Protein AF-A0AAW6U3R6-F1 (afdb_monomer_lite)

Radius of gyration: 27.48 Å; chains: 1; bounding box: 59×46×80 Å

pLDDT: mean 74.77, std 16.55, range [28.39, 94.75]

Secondary structure (DSSP, 8-state):
-B-TT--B---EEE-TTS-EEEPTTPPP-BB--TT----SPEEEEEHHHHHHHHHHTT--EEEESSTTTTHHHHHHHHTT-S-EEE-----S--TTTHHHHHHHHHHHHHHHHHHHSTTSTTGGGHHHHTTHHHHHHHHHHHHHHHHTTTSS-STT-PPPHHHHHHHHHHHHHHHHHHHHHHHHHT--HHHHHHHHHHHHHHHTT-SEEEHHHHHHHTBTTBSSGGGGHHHHHHHHHTTSEEE--PPP-SSSSPPPPEEEEPHHHHHHSTT-TTS--------S----------

Structure (mmCIF, N/CA/C/O backbone):
data_AF-A0AAW6U3R6-F1
#
_entry.id   AF-A0AAW6U3R6-F1
#
loop_
_atom_site.group_PDB
_atom_site.id
_atom_site.type_symbol
_atom_site.label_atom_id
_atom_site.label_alt_id
_atom_site.label_comp_id
_atom_site.label_asym_id
_atom_site.label_entity_id
_atom_site.label_seq_id
_atom_site.pdbx_PDB_ins_code
_atom_site.Cartn_x
_atom_site.Cartn_y
_atom_site.Cartn_z
_atom_site.occupancy
_atom_site.B_iso_or_equiv
_atom_site.auth_seq_id
_atom_site.auth_comp_id
_atom_site.auth_asym_id
_atom_site.auth_atom_id
_atom_site.pdbx_PDB_model_num
ATOM 1 N N . MET A 1 1 ? -21.218 11.940 -1.584 1.00 89.50 1 MET A N 1
ATOM 2 C CA . MET A 1 1 ? -21.492 12.502 -0.247 1.00 89.50 1 MET A CA 1
ATOM 3 C C . MET A 1 1 ? -22.977 12.752 -0.154 1.00 89.50 1 MET A C 1
ATOM 5 O O . MET A 1 1 ? -23.545 13.276 -1.110 1.00 89.50 1 MET A O 1
ATOM 9 N N . SER A 1 2 ? -23.577 12.395 0.971 1.00 89.56 2 SER A N 1
ATOM 10 C CA . SER A 1 2 ? -25.016 12.364 1.165 1.00 89.56 2 SER A CA 1
ATOM 11 C C . SER A 1 2 ? -25.420 13.074 2.454 1.00 89.56 2 SER A C 1
ATOM 13 O O . SER A 1 2 ? -24.615 13.190 3.383 1.00 89.56 2 SER A O 1
ATOM 15 N N . ASN A 1 3 ? -26.655 13.571 2.494 1.00 84.69 3 ASN A N 1
ATOM 16 C CA . ASN A 1 3 ? -27.274 14.078 3.718 1.00 84.69 3 ASN A CA 1
ATOM 17 C C . ASN A 1 3 ? -27.801 12.921 4.599 1.00 84.69 3 ASN A C 1
ATOM 19 O O . ASN A 1 3 ? -27.697 11.747 4.234 1.00 84.69 3 ASN A O 1
ATOM 23 N N . ALA A 1 4 ? -28.393 13.243 5.755 1.00 72.19 4 ALA A N 1
ATOM 24 C CA . ALA A 1 4 ? -28.994 12.250 6.655 1.00 72.19 4 ALA A CA 1
ATOM 25 C C . ALA A 1 4 ? -30.126 11.432 5.992 1.00 72.19 4 ALA A C 1
ATOM 27 O O . ALA A 1 4 ? -30.355 10.287 6.372 1.00 72.19 4 ALA A O 1
ATOM 28 N N . CYS A 1 5 ? -30.779 11.981 4.962 1.00 79.25 5 CYS A N 1
ATOM 29 C CA . CYS A 1 5 ? -31.818 11.319 4.170 1.00 79.25 5 CYS A CA 1
ATOM 30 C C . CYS A 1 5 ? -31.263 10.409 3.056 1.00 79.25 5 CYS A C 1
ATOM 32 O O . CYS A 1 5 ? -32.038 9.896 2.255 1.00 79.25 5 CYS A O 1
ATOM 34 N N . ARG A 1 6 ? -29.937 10.198 2.989 1.00 80.94 6 ARG A N 1
ATOM 35 C CA . ARG A 1 6 ? -29.224 9.446 1.932 1.00 80.94 6 ARG A CA 1
ATOM 36 C C . ARG A 1 6 ? -29.283 10.075 0.535 1.00 80.94 6 ARG A C 1
ATOM 38 O O . ARG A 1 6 ? -28.864 9.450 -0.437 1.00 80.94 6 ARG A O 1
ATOM 45 N N . GLU A 1 7 ? -29.710 11.326 0.416 1.00 87.44 7 GLU A N 1
ATOM 46 C CA . GLU A 1 7 ? -29.704 12.041 -0.860 1.00 87.44 7 GLU A CA 1
ATOM 47 C C . GLU A 1 7 ? -28.290 12.533 -1.162 1.00 87.44 7 GLU A C 1
ATOM 49 O O . GLU A 1 7 ? -27.625 13.097 -0.292 1.00 87.44 7 GLU A O 1
ATOM 54 N N . THR A 1 8 ? -27.820 12.335 -2.395 1.00 90.75 8 THR A N 1
ATOM 55 C CA . THR A 1 8 ? -26.482 12.784 -2.799 1.00 90.75 8 THR A CA 1
ATOM 56 C C . THR A 1 8 ? -26.451 14.309 -2.915 1.00 90.75 8 THR A C 1
ATOM 58 O O . THR A 1 8 ? -27.123 14.882 -3.766 1.00 90.75 8 THR A O 1
ATOM 61 N N . ILE A 1 9 ? -25.630 14.962 -2.089 1.00 89.94 9 ILE A N 1
ATOM 62 C CA . ILE A 1 9 ? -25.501 16.431 -2.014 1.00 89.94 9 ILE A CA 1
ATOM 63 C C . ILE A 1 9 ? -24.134 16.950 -2.478 1.00 89.94 9 ILE A C 1
ATOM 65 O O . ILE A 1 9 ? -23.917 18.158 -2.585 1.00 89.94 9 ILE A O 1
ATOM 69 N N . GLY A 1 10 ? -23.185 16.055 -2.752 1.00 88.88 10 GLY A N 1
ATOM 70 C CA . GLY A 1 10 ? -21.866 16.461 -3.214 1.00 88.88 10 GLY A CA 1
ATOM 71 C C . GLY A 1 10 ? -20.971 15.313 -3.652 1.00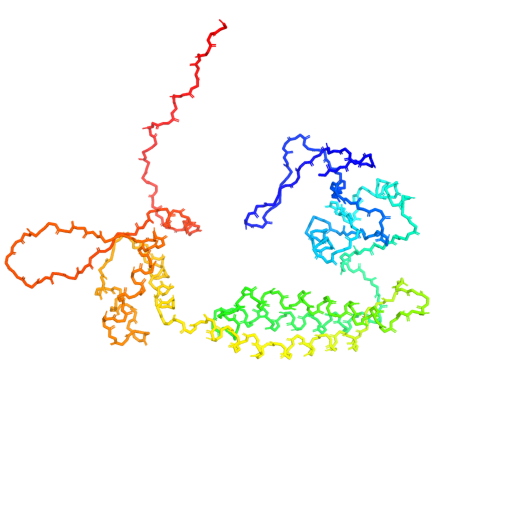 88.88 10 GLY A C 1
ATOM 72 O O . GLY A 1 10 ? -21.145 14.158 -3.251 1.00 88.88 10 GLY A O 1
ATOM 73 N N . ILE A 1 11 ? -19.976 15.647 -4.469 1.00 89.94 11 ILE A N 1
ATOM 74 C CA . ILE A 1 11 ? -19.033 14.696 -5.055 1.00 89.94 11 ILE A CA 1
ATOM 75 C C . ILE A 1 11 ? -17.616 15.103 -4.651 1.00 89.94 11 ILE A C 1
ATOM 77 O O . ILE A 1 11 ? -17.165 16.210 -4.953 1.00 89.94 11 ILE A O 1
ATOM 81 N N . ARG A 1 12 ? -16.902 14.187 -3.986 1.00 87.50 12 ARG A N 1
ATOM 82 C CA . ARG A 1 12 ? -15.466 14.306 -3.715 1.00 87.50 12 ARG A CA 1
ATOM 83 C C . ARG A 1 12 ? -14.726 13.283 -4.566 1.00 87.50 12 ARG A C 1
ATOM 85 O O . ARG A 1 12 ? -15.077 12.109 -4.568 1.00 87.50 12 ARG A O 1
ATOM 92 N N . ARG A 1 13 ? -13.748 13.757 -5.331 1.00 87.31 13 ARG A N 1
ATOM 93 C CA . ARG A 1 13 ? -12.925 12.964 -6.241 1.00 87.31 13 ARG A CA 1
ATOM 94 C C . ARG A 1 13 ? -11.561 12.721 -5.619 1.00 87.31 13 ARG A C 1
ATOM 96 O O . ARG A 1 13 ? -10.984 13.644 -5.042 1.00 87.31 13 ARG A O 1
ATOM 103 N N . ARG A 1 14 ? -11.033 11.519 -5.827 1.00 80.81 14 ARG A N 1
ATOM 104 C CA . ARG A 1 14 ? -9.626 11.192 -5.609 1.00 80.81 14 ARG A CA 1
ATOM 105 C C . ARG A 1 14 ? -8.946 11.023 -6.964 1.00 80.81 14 ARG A C 1
ATOM 107 O O . ARG A 1 14 ? -9.500 10.379 -7.852 1.00 80.81 14 ARG A O 1
ATOM 114 N N . PHE A 1 15 ? -7.795 11.655 -7.140 1.00 84.56 15 PHE A N 1
ATOM 115 C CA . PHE A 1 15 ? -7.002 11.564 -8.362 1.00 84.56 15 PHE A CA 1
ATOM 116 C C . PHE A 1 15 ? -5.928 10.478 -8.216 1.00 84.56 15 PHE A C 1
ATOM 118 O O . PHE A 1 15 ? -5.489 10.222 -7.093 1.00 84.56 15 PHE A O 1
ATOM 125 N N . PRO A 1 16 ? -5.455 9.877 -9.324 1.00 76.31 16 PRO A N 1
ATOM 126 C CA . PRO A 1 16 ? -4.348 8.915 -9.297 1.00 76.31 16 PRO A CA 1
ATOM 127 C C . PRO A 1 16 ? -3.071 9.456 -8.635 1.00 76.31 16 PRO A C 1
ATOM 129 O O . PRO A 1 16 ? -2.319 8.695 -8.046 1.00 76.31 16 PRO A O 1
ATOM 132 N N . SER A 1 17 ? -2.872 10.779 -8.645 1.00 78.44 17 SER A N 1
ATOM 133 C CA . SER A 1 17 ? -1.783 11.474 -7.944 1.00 78.44 17 SER A CA 1
ATOM 134 C C . SER A 1 17 ? -1.921 11.508 -6.413 1.00 78.44 17 SER A C 1
ATOM 136 O O . SER A 1 17 ? -1.126 12.154 -5.739 1.00 78.44 17 SER A O 1
ATOM 138 N N . GLY A 1 18 ? -2.961 10.890 -5.845 1.00 69.19 18 GLY A N 1
ATOM 139 C CA . GLY A 1 18 ? -3.258 10.902 -4.410 1.00 69.19 18 GLY A CA 1
ATOM 140 C C . GLY A 1 18 ? -4.038 12.132 -3.932 1.00 69.19 18 GLY A C 1
ATOM 141 O O . GLY A 1 18 ? -4.618 12.096 -2.845 1.00 69.19 18 GLY A O 1
ATOM 142 N N . GLY A 1 19 ? -4.128 13.185 -4.754 1.00 76.06 19 GLY A N 1
ATOM 143 C CA . GLY A 1 19 ? -4.873 14.405 -4.445 1.00 76.06 19 GLY A CA 1
ATOM 144 C C . GLY A 1 19 ? -6.385 14.186 -4.326 1.00 76.06 19 GLY A C 1
ATOM 145 O O . GLY A 1 19 ? -6.961 13.298 -4.961 1.00 76.06 19 GLY A O 1
ATOM 146 N N . LYS A 1 20 ? -7.048 15.031 -3.532 1.00 82.50 20 LYS A N 1
ATOM 147 C CA . LYS A 1 20 ? -8.501 15.009 -3.306 1.00 82.50 20 LYS A CA 1
ATOM 148 C C . LYS A 1 20 ? -9.097 16.371 -3.665 1.00 82.50 20 LYS A C 1
ATOM 150 O O . LYS A 1 20 ? -8.554 17.394 -3.262 1.00 82.50 20 LYS A O 1
ATOM 155 N N . ALA A 1 21 ? -10.216 16.405 -4.390 1.00 85.69 21 ALA A N 1
ATOM 156 C CA . ALA A 1 21 ? -10.938 17.653 -4.664 1.00 85.69 21 AL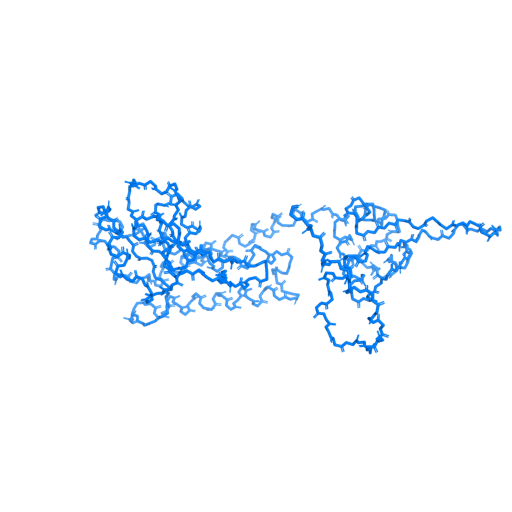A A CA 1
ATOM 157 C C . ALA A 1 21 ? -12.456 17.458 -4.666 1.00 85.69 21 ALA A C 1
ATOM 159 O O . ALA A 1 21 ? -12.965 16.429 -5.109 1.00 85.69 21 ALA A O 1
ATOM 160 N N . ALA A 1 22 ? -13.190 18.467 -4.203 1.00 86.50 22 ALA A N 1
ATOM 161 C CA . ALA A 1 22 ? -14.642 18.517 -4.338 1.00 86.50 22 ALA A CA 1
ATOM 162 C C . ALA A 1 22 ? -15.037 19.115 -5.699 1.00 86.50 22 ALA A C 1
ATOM 164 O O . ALA A 1 22 ? -14.428 20.081 -6.161 1.00 86.50 22 ALA A O 1
ATOM 165 N N . VAL A 1 23 ? -16.065 18.556 -6.343 1.00 89.94 23 VAL A N 1
ATOM 166 C CA . VAL A 1 23 ? -16.624 19.120 -7.583 1.00 89.94 23 VAL A CA 1
ATOM 167 C C . VAL A 1 23 ? -17.308 20.453 -7.267 1.00 89.94 23 VAL A C 1
ATOM 169 O O . VAL A 1 23 ? -18.039 20.550 -6.280 1.00 89.94 23 VAL A O 1
ATOM 172 N N . LYS A 1 24 ? -17.096 21.480 -8.101 1.00 86.12 24 LYS A N 1
ATOM 173 C CA . LYS A 1 24 ? -17.692 22.816 -7.926 1.00 86.12 24 LYS A CA 1
ATOM 174 C C . LYS A 1 24 ? -19.217 22.714 -7.761 1.00 86.12 24 LYS A C 1
ATOM 176 O O . LYS A 1 24 ? -19.878 22.094 -8.585 1.00 86.12 24 LYS A O 1
ATOM 181 N N . GLY A 1 25 ? -19.754 23.320 -6.699 1.00 85.56 25 GLY A N 1
ATOM 182 C CA . GLY A 1 25 ? -21.179 23.248 -6.339 1.00 85.56 25 GLY A CA 1
ATOM 183 C C . GLY A 1 25 ? -21.552 22.101 -5.390 1.00 85.56 25 GLY A C 1
ATOM 184 O O . GLY A 1 25 ? -22.695 22.034 -4.952 1.00 85.56 25 GLY A O 1
ATOM 185 N N . SER A 1 26 ? -20.605 21.227 -5.034 1.00 87.94 26 SER A N 1
ATOM 186 C CA . SER A 1 26 ? -20.833 20.167 -4.046 1.00 87.94 26 SER A CA 1
ATOM 187 C C . SER A 1 26 ? -20.958 20.721 -2.632 1.00 87.94 26 SER A C 1
ATOM 189 O O . SER A 1 26 ? -20.169 21.574 -2.224 1.00 87.94 26 SER A O 1
ATOM 191 N N . GLN A 1 27 ? -21.884 20.159 -1.860 1.00 86.62 27 GLN A N 1
ATOM 192 C CA . GLN A 1 27 ? -21.963 20.369 -0.418 1.00 86.62 27 GLN A CA 1
ATOM 193 C C . GLN A 1 27 ? -21.206 19.265 0.329 1.00 86.62 27 GLN A C 1
ATOM 195 O O . GLN A 1 27 ? -21.096 18.130 -0.141 1.00 86.62 27 GLN A O 1
ATOM 200 N N . THR A 1 28 ? -20.683 19.597 1.506 1.00 85.12 28 THR A N 1
ATOM 201 C CA . THR A 1 28 ? -20.026 18.629 2.389 1.00 85.12 28 THR A CA 1
ATOM 202 C C . THR A 1 28 ? -21.082 17.789 3.103 1.00 85.12 28 THR A C 1
ATOM 204 O O . THR A 1 28 ? -21.957 18.334 3.769 1.00 85.12 28 THR A O 1
ATOM 207 N N . GLY A 1 29 ? -20.981 16.466 2.986 1.00 88.44 29 GLY A N 1
ATOM 208 C CA . GLY A 1 29 ? -21.879 15.506 3.631 1.00 88.44 29 GLY A CA 1
ATOM 209 C C . GLY A 1 29 ? -21.141 14.246 4.063 1.00 88.44 29 GLY A C 1
ATOM 210 O O . GLY A 1 29 ? -19.917 14.171 3.951 1.00 88.44 29 GLY A O 1
ATOM 211 N N . LEU A 1 30 ? -21.886 13.249 4.533 1.00 89.56 30 LEU A N 1
ATOM 212 C CA . LEU A 1 30 ? -21.336 11.937 4.873 1.00 89.56 30 LEU A CA 1
ATOM 213 C C . LEU A 1 30 ? -21.032 11.133 3.610 1.00 89.56 30 LEU A C 1
ATOM 215 O O . LEU A 1 30 ? -21.687 11.286 2.579 1.00 89.56 30 LEU A O 1
ATOM 219 N N . PHE A 1 31 ? -20.057 10.243 3.668 1.00 91.88 31 PHE A N 1
ATOM 220 C CA . PHE A 1 31 ? -19.904 9.202 2.664 1.00 91.88 31 PHE A CA 1
ATOM 221 C C . PHE A 1 31 ? -20.780 8.025 3.077 1.00 91.88 31 PHE A C 1
ATOM 223 O O . PHE A 1 31 ? -20.473 7.322 4.034 1.00 91.88 31 PHE A O 1
ATOM 230 N N . VAL A 1 32 ? -21.908 7.866 2.387 1.00 91.00 32 VAL A N 1
ATOM 231 C CA . VAL A 1 32 ? -22.886 6.810 2.656 1.00 91.00 32 VAL A CA 1
ATOM 232 C C . VAL A 1 32 ? -22.981 5.925 1.413 1.00 91.00 32 VAL A C 1
ATOM 234 O O . VAL A 1 32 ? -23.307 6.458 0.347 1.00 91.00 32 VAL A O 1
ATOM 237 N N . PRO A 1 33 ? -22.694 4.617 1.518 1.00 87.75 33 PRO A N 1
ATOM 238 C CA . PRO A 1 33 ? -22.904 3.669 0.426 1.00 87.75 33 PRO A CA 1
ATOM 239 C C . PRO A 1 33 ? -24.387 3.591 0.050 1.00 87.75 33 PRO A C 1
ATOM 241 O O . PRO A 1 33 ? -25.261 3.643 0.918 1.00 87.75 33 PRO A O 1
ATOM 244 N N . LEU A 1 34 ? -24.681 3.479 -1.247 1.00 84.06 34 LEU A N 1
ATOM 245 C CA . LEU A 1 34 ? -26.065 3.397 -1.738 1.00 84.06 34 LEU A CA 1
ATOM 246 C C . LEU A 1 34 ? -26.742 2.088 -1.316 1.00 84.06 34 LEU A C 1
ATOM 248 O O . LEU A 1 34 ? -27.942 2.059 -1.053 1.00 84.06 34 LEU A O 1
ATOM 252 N N . ASP A 1 35 ? -25.948 1.032 -1.232 1.00 82.00 35 ASP A N 1
ATOM 253 C CA . ASP A 1 35 ? -26.296 -0.337 -0.883 1.00 82.00 35 ASP A CA 1
ATOM 254 C C . ASP A 1 35 ? -26.119 -0.640 0.609 1.00 82.00 35 ASP A C 1
ATOM 256 O O . ASP A 1 35 ? -26.188 -1.797 1.002 1.00 82.00 35 ASP A O 1
ATOM 260 N N . LEU A 1 36 ? -25.918 0.377 1.458 1.00 82.06 36 LEU A N 1
ATOM 261 C CA . LEU A 1 36 ? -25.690 0.163 2.885 1.00 82.06 36 LEU A CA 1
ATOM 262 C C . LEU A 1 36 ? -26.884 -0.548 3.547 1.00 82.06 36 LEU A C 1
ATOM 264 O O . LEU A 1 36 ? -27.961 0.045 3.733 1.00 82.06 36 LEU A O 1
ATOM 268 N N . ILE A 1 37 ? -26.640 -1.801 3.934 1.00 67.50 37 ILE A N 1
ATOM 269 C CA . ILE A 1 37 ? -27.577 -2.706 4.600 1.00 67.50 37 ILE A CA 1
ATOM 270 C C . ILE A 1 37 ? -27.530 -2.450 6.109 1.00 67.50 37 ILE A C 1
ATOM 272 O O . ILE A 1 37 ? -26.463 -2.315 6.699 1.00 67.50 37 ILE A O 1
ATOM 276 N N . ALA A 1 38 ? -28.694 -2.387 6.755 1.00 66.12 38 ALA A N 1
ATOM 277 C CA . ALA A 1 38 ? -28.800 -2.184 8.200 1.00 66.12 38 ALA A CA 1
ATOM 278 C C . ALA A 1 38 ? -28.674 -3.500 8.996 1.00 66.12 38 ALA A C 1
ATOM 280 O O . ALA A 1 38 ? -29.468 -3.761 9.899 1.00 66.12 38 ALA A O 1
ATOM 281 N N . GLU A 1 39 ? -27.705 -4.345 8.642 1.00 67.06 39 GLU A N 1
ATOM 282 C CA . GLU A 1 39 ? -27.398 -5.580 9.369 1.00 67.06 39 GLU A CA 1
ATOM 283 C C . GLU A 1 39 ? -26.065 -5.425 10.114 1.00 67.06 39 GLU A C 1
ATOM 285 O O . GLU A 1 39 ? -25.058 -5.013 9.537 1.00 67.06 39 GLU A O 1
ATOM 290 N N . GLY A 1 40 ? -26.073 -5.728 11.417 1.00 71.19 40 GLY A N 1
ATOM 291 C CA . GLY A 1 40 ? -24.893 -5.623 12.283 1.00 71.19 40 GLY A CA 1
ATOM 292 C C . GLY A 1 40 ? -24.573 -4.203 12.791 1.00 71.19 40 GLY A C 1
ATOM 293 O O . GLY A 1 40 ? -25.398 -3.289 12.669 1.00 71.19 40 GLY A O 1
ATOM 294 N N . PRO A 1 41 ? -23.402 -4.022 13.431 1.00 78.94 41 PRO A N 1
ATOM 295 C CA . PRO A 1 41 ? -22.955 -2.726 13.935 1.00 78.94 41 PRO A CA 1
ATOM 296 C C . PRO A 1 41 ? -22.596 -1.769 12.792 1.00 78.94 41 PRO A C 1
ATOM 298 O O . PRO A 1 41 ? -22.002 -2.175 11.794 1.00 78.94 41 PRO A O 1
ATOM 301 N N . LEU A 1 42 ? -22.914 -0.482 12.958 1.00 84.62 42 LEU A N 1
ATOM 302 C CA . LEU A 1 42 ? -22.482 0.572 12.040 1.00 84.62 42 LEU A CA 1
ATOM 303 C C . LEU A 1 42 ? -21.085 1.070 12.417 1.00 84.62 42 LEU A C 1
ATOM 305 O O . LEU A 1 42 ? -20.909 1.643 13.493 1.00 84.62 42 LEU A O 1
ATOM 309 N N . LEU A 1 43 ? -20.125 0.942 11.506 1.00 84.12 43 LEU A N 1
ATOM 310 C CA . LEU A 1 43 ? -18.818 1.585 11.610 1.00 84.12 43 LEU A CA 1
ATOM 311 C C . LEU A 1 43 ? -18.871 3.035 11.109 1.00 84.12 43 LEU A C 1
ATOM 313 O O . LEU A 1 43 ? -19.376 3.324 10.025 1.00 84.12 43 LEU A O 1
ATOM 317 N N . ILE A 1 44 ? -18.308 3.957 11.882 1.00 83.00 44 ILE A N 1
ATOM 318 C CA . ILE A 1 44 ? -18.099 5.353 11.495 1.00 83.00 44 ILE A CA 1
ATOM 319 C C . ILE A 1 44 ? -16.597 5.573 11.403 1.00 83.00 44 ILE A C 1
ATOM 321 O O . ILE A 1 44 ? -15.921 5.528 12.424 1.00 83.00 44 ILE A O 1
ATOM 325 N N . VAL A 1 45 ? -16.097 5.823 10.200 1.00 80.81 45 VAL A N 1
ATOM 326 C CA . VAL A 1 45 ? -14.659 5.930 9.903 1.00 80.81 45 VAL A CA 1
ATOM 327 C C . VAL A 1 45 ? -14.286 7.323 9.389 1.00 80.81 45 VAL A C 1
ATOM 329 O O . VAL A 1 45 ? -15.159 8.105 8.978 1.00 80.81 45 VAL A O 1
ATOM 332 N N . GLU A 1 46 ? -12.994 7.650 9.409 1.00 83.12 46 GLU A N 1
ATOM 333 C CA . GLU A 1 46 ? -12.486 8.937 8.945 1.00 83.12 46 GLU A CA 1
ATOM 334 C C . GLU A 1 46 ? -12.221 8.948 7.428 1.00 83.12 46 GLU A C 1
ATOM 336 O O . GLU A 1 46 ? -11.454 8.200 6.840 1.00 83.12 46 GLU A O 1
ATOM 341 N N . GLY A 1 47 ? -12.906 9.839 6.725 1.00 82.38 47 GLY A N 1
ATOM 342 C CA . GLY A 1 47 ? -12.738 10.026 5.292 1.00 82.38 47 GLY A CA 1
ATOM 343 C C . GLY A 1 47 ? -13.323 8.912 4.423 1.00 82.38 47 GLY A C 1
ATOM 344 O O . GLY A 1 47 ? -14.021 7.994 4.849 1.00 82.38 47 GLY A O 1
ATOM 345 N N . GLU A 1 48 ? -13.084 9.064 3.124 1.00 84.75 48 GLU A N 1
ATOM 346 C CA . GLU A 1 48 ? -13.563 8.136 2.101 1.00 84.75 48 GLU A CA 1
ATOM 347 C C . GLU A 1 48 ? -12.675 6.895 1.907 1.00 84.75 48 GLU A C 1
ATOM 349 O O . GLU A 1 48 ? -13.171 5.872 1.442 1.00 84.75 48 GLU A O 1
ATOM 354 N N . SER A 1 49 ? -11.383 6.971 2.248 1.00 81.94 49 SER A N 1
ATOM 355 C CA . SER A 1 49 ? -10.452 5.840 2.105 1.00 81.94 49 SER A CA 1
ATOM 356 C C . SER A 1 49 ? -10.753 4.744 3.122 1.00 81.94 49 SER A C 1
ATOM 358 O O . SER A 1 49 ? -10.855 3.576 2.755 1.00 81.94 49 SER A O 1
ATOM 360 N N . ASP A 1 50 ? -10.953 5.134 4.377 1.00 82.06 50 ASP A N 1
ATOM 361 C CA . ASP A 1 50 ? -11.232 4.196 5.461 1.00 82.06 50 ASP A CA 1
ATOM 362 C C . ASP A 1 50 ? -12.620 3.592 5.297 1.00 82.06 50 ASP A C 1
ATOM 364 O O . ASP A 1 50 ? -12.833 2.419 5.594 1.00 82.06 50 ASP A O 1
ATOM 368 N N . LEU A 1 51 ? -13.556 4.369 4.735 1.00 87.50 51 LEU A N 1
ATOM 369 C CA . LEU A 1 51 ? -14.861 3.852 4.347 1.00 87.50 51 LEU A CA 1
ATOM 370 C C . LEU A 1 51 ? -14.722 2.752 3.305 1.00 87.50 51 LEU A C 1
ATOM 372 O O . LEU A 1 51 ? -15.292 1.686 3.494 1.00 87.50 51 LEU A O 1
ATOM 376 N N . ALA A 1 52 ? -13.973 2.989 2.227 1.00 84.44 52 ALA A N 1
ATOM 377 C CA . ALA A 1 52 ? -13.768 1.966 1.208 1.00 84.44 52 ALA A CA 1
ATOM 378 C C . ALA A 1 52 ? -13.167 0.687 1.818 1.00 84.44 52 ALA A C 1
ATOM 380 O O . ALA A 1 52 ? -13.676 -0.401 1.569 1.00 84.44 52 ALA A O 1
ATOM 381 N N . ALA A 1 53 ? -12.172 0.824 2.701 1.00 81.00 53 ALA A N 1
ATOM 382 C CA . ALA A 1 53 ? -11.571 -0.312 3.394 1.00 81.00 53 ALA A CA 1
ATOM 383 C C . ALA A 1 53 ? -12.566 -1.063 4.299 1.00 81.00 53 ALA A C 1
ATOM 385 O O . ALA A 1 53 ? -12.564 -2.291 4.325 1.00 81.00 53 ALA A O 1
ATOM 386 N N . ALA A 1 54 ? -13.427 -0.351 5.030 1.00 81.50 54 ALA A N 1
ATOM 387 C CA . ALA A 1 54 ? -14.446 -0.971 5.873 1.00 81.50 54 ALA A CA 1
ATOM 388 C C . ALA A 1 54 ? -15.480 -1.754 5.045 1.00 81.50 54 ALA A C 1
ATOM 390 O O . ALA A 1 54 ? -15.858 -2.861 5.431 1.00 81.50 54 ALA A O 1
ATOM 391 N N . LEU A 1 55 ? -15.887 -1.220 3.889 1.00 84.75 55 LEU A N 1
ATOM 392 C CA . LEU A 1 55 ? -16.804 -1.905 2.973 1.00 84.75 55 LEU A CA 1
ATOM 393 C C . LEU A 1 55 ? -16.166 -3.141 2.335 1.00 84.75 55 LEU A C 1
ATOM 395 O O . LEU A 1 55 ? -16.811 -4.184 2.280 1.00 84.75 55 LEU A O 1
ATOM 399 N N . ASP A 1 56 ? -14.899 -3.059 1.919 1.00 80.00 56 ASP A N 1
ATOM 400 C CA . ASP A 1 56 ? -14.156 -4.199 1.357 1.00 80.00 56 ASP A CA 1
ATOM 401 C C . ASP A 1 56 ? -14.033 -5.364 2.358 1.00 80.00 56 ASP A C 1
ATOM 403 O O . ASP A 1 56 ? -13.944 -6.528 1.967 1.00 80.00 56 ASP A O 1
ATOM 407 N N . LEU A 1 57 ? -14.057 -5.063 3.660 1.00 75.12 57 LEU A N 1
ATOM 408 C CA . LEU A 1 57 ? -14.055 -6.046 4.747 1.00 75.12 57 LEU A CA 1
ATOM 409 C C . LEU A 1 57 ? -15.458 -6.565 5.111 1.00 75.12 57 LEU A C 1
ATOM 411 O O . LEU A 1 57 ? -15.587 -7.401 6.005 1.00 75.12 57 LEU A O 1
ATOM 415 N N . GLY A 1 58 ? -16.503 -6.091 4.431 1.00 79.50 58 GLY A N 1
ATOM 416 C CA . GLY A 1 58 ? -17.888 -6.501 4.659 1.00 79.50 58 GLY A CA 1
ATOM 417 C C . GLY A 1 58 ? -18.561 -5.826 5.854 1.00 79.50 58 GLY A C 1
ATOM 418 O O . GLY A 1 58 ? -19.604 -6.300 6.303 1.00 79.50 58 GLY A O 1
ATOM 419 N N . PHE A 1 59 ? -17.998 -4.737 6.388 1.00 83.19 59 PHE A N 1
ATOM 420 C CA . PHE A 1 59 ? -18.648 -3.975 7.451 1.00 83.19 59 PHE A CA 1
ATOM 421 C C . PHE A 1 59 ? -19.690 -3.007 6.891 1.00 83.19 59 PHE A C 1
ATOM 423 O O . PHE A 1 59 ? -19.463 -2.310 5.902 1.00 83.19 59 PHE A O 1
ATOM 430 N N . SER A 1 60 ? -20.804 -2.870 7.607 1.00 87.50 60 SER A N 1
ATOM 431 C CA . SER A 1 60 ? -21.741 -1.764 7.420 1.00 87.50 60 SER A CA 1
ATOM 432 C C . SER A 1 60 ? -21.081 -0.475 7.910 1.00 87.50 60 SER A C 1
ATOM 434 O O . SER A 1 60 ? -20.920 -0.292 9.114 1.00 87.50 60 SER A O 1
ATOM 436 N N . ALA A 1 61 ? -20.672 0.418 7.003 1.00 89.62 61 ALA A N 1
ATOM 437 C CA . ALA A 1 61 ? -19.888 1.599 7.366 1.00 89.62 61 ALA A CA 1
ATOM 438 C C . ALA A 1 61 ? -20.342 2.902 6.687 1.00 89.62 61 ALA A C 1
ATOM 440 O O . ALA A 1 61 ? -20.901 2.906 5.588 1.00 89.62 61 ALA A O 1
ATOM 441 N N . ILE A 1 62 ? -20.057 4.030 7.346 1.00 90.75 62 ILE A N 1
ATOM 442 C CA . ILE A 1 62 ? -20.134 5.386 6.785 1.00 90.75 62 ILE A CA 1
ATOM 443 C C . ILE A 1 62 ? -18.847 6.167 7.063 1.00 90.75 62 ILE A C 1
ATOM 445 O O . ILE A 1 62 ? -18.226 6.020 8.112 1.00 90.75 62 ILE A O 1
ATOM 449 N N . GLY A 1 63 ? -18.464 7.035 6.129 1.00 88.69 63 GLY A N 1
ATOM 450 C CA . GLY A 1 63 ? -17.272 7.875 6.240 1.00 88.69 63 GLY A CA 1
ATOM 451 C C . GLY A 1 63 ? -17.621 9.317 6.594 1.00 88.69 63 GLY A C 1
ATOM 452 O O . GLY A 1 63 ? -18.529 9.913 6.003 1.00 88.69 63 GLY A O 1
ATOM 453 N N . ARG A 1 64 ? -16.882 9.921 7.524 1.00 84.19 64 ARG A N 1
ATOM 454 C CA . ARG A 1 64 ? -16.985 11.358 7.827 1.00 84.19 64 ARG A CA 1
ATOM 455 C C . ARG A 1 64 ? -15.965 12.146 7.009 1.00 84.19 64 ARG A C 1
ATOM 457 O O . ARG A 1 64 ? -14.851 11.689 6.839 1.00 84.19 64 ARG A O 1
ATOM 464 N N . PRO A 1 65 ? -16.272 13.351 6.509 1.00 74.19 65 PRO A N 1
ATOM 465 C CA . PRO A 1 65 ? -15.320 14.089 5.678 1.00 74.19 65 PRO A CA 1
ATOM 466 C C . PRO A 1 65 ? -14.046 14.550 6.406 1.00 74.19 65 PRO A C 1
ATOM 468 O O . PRO A 1 65 ? -13.079 14.858 5.705 1.00 74.19 65 PRO A O 1
ATOM 471 N N . ASN A 1 66 ? -14.081 14.613 7.743 1.00 66.19 66 ASN A N 1
ATOM 472 C CA . ASN A 1 66 ? -12.967 14.702 8.698 1.00 66.19 66 ASN A CA 1
ATOM 473 C C . ASN A 1 66 ? -13.506 14.470 10.135 1.00 66.19 66 ASN A C 1
ATOM 475 O O . ASN A 1 66 ? -14.731 14.450 10.340 1.00 66.19 66 ASN A O 1
ATOM 479 N N . CYS A 1 67 ? -12.610 14.361 11.119 1.00 56.06 67 CYS A N 1
ATOM 480 C CA . CYS A 1 67 ? -12.902 14.097 12.536 1.00 56.06 67 CYS A CA 1
ATOM 481 C C . CYS A 1 67 ? -13.877 15.080 13.225 1.00 56.06 67 CYS A C 1
ATOM 483 O O . CYS A 1 67 ? -14.600 14.696 14.153 1.00 56.06 67 CYS A O 1
ATOM 485 N N . THR A 1 68 ? -14.000 16.328 12.757 1.00 57.00 68 THR A N 1
ATOM 486 C CA . THR A 1 68 ? -14.848 17.370 13.384 1.00 57.00 68 THR A CA 1
ATOM 487 C C . THR A 1 68 ? -16.118 17.705 12.598 1.00 57.00 68 THR A C 1
ATOM 489 O O . THR A 1 68 ? -17.064 18.279 13.141 1.00 57.00 68 THR A O 1
ATOM 492 N N . ALA A 1 69 ? -16.211 17.304 11.333 1.00 65.19 69 ALA A N 1
ATOM 493 C CA . ALA A 1 69 ? -17.319 17.667 10.460 1.00 65.19 69 ALA A CA 1
ATOM 494 C C . ALA A 1 69 ? -18.520 16.723 10.593 1.00 65.19 69 ALA A C 1
ATOM 496 O O . ALA A 1 69 ? -18.392 15.527 10.855 1.00 65.19 69 ALA A O 1
ATOM 497 N N . MET A 1 70 ? -19.712 17.273 10.345 1.00 74.12 70 MET A N 1
ATOM 498 C CA . MET A 1 70 ? -20.971 16.530 10.191 1.00 74.12 70 MET A CA 1
ATOM 499 C C . MET A 1 70 ? -21.385 15.688 11.414 1.00 74.12 70 MET A C 1
ATOM 501 O O . MET A 1 70 ? -22.130 14.721 11.267 1.00 74.12 70 MET A O 1
ATOM 505 N N . VAL A 1 71 ? -20.967 16.069 12.630 1.00 70.00 71 VAL A N 1
ATOM 506 C CA . VAL A 1 71 ? -21.300 15.355 13.883 1.00 70.00 71 VAL A CA 1
ATOM 507 C C . VAL A 1 71 ? -22.810 15.161 14.044 1.00 70.00 71 VAL A C 1
ATOM 509 O O . VAL A 1 71 ? -23.265 14.045 14.261 1.00 70.00 71 VAL A O 1
ATOM 512 N N . ARG A 1 72 ? -23.611 16.223 13.870 1.00 71.19 72 ARG A N 1
ATOM 513 C CA . ARG A 1 72 ? -25.080 16.141 13.994 1.00 71.19 72 ARG A CA 1
ATOM 514 C C . ARG A 1 72 ? -25.703 15.161 12.999 1.00 71.19 72 ARG A C 1
ATOM 516 O O . ARG A 1 72 ? -26.493 14.318 13.396 1.00 71.19 72 ARG A O 1
ATOM 523 N N . MET A 1 73 ? -25.286 15.235 11.737 1.00 77.38 73 MET A N 1
ATOM 524 C CA . MET A 1 73 ? -25.758 14.346 10.671 1.00 77.38 73 MET A CA 1
ATOM 525 C C . MET A 1 73 ? -25.338 12.892 10.918 1.00 77.38 73 MET A C 1
ATOM 527 O O . MET A 1 73 ? -26.106 11.973 10.662 1.00 77.38 73 MET A O 1
ATOM 531 N N . THR A 1 74 ? -24.135 12.690 11.464 1.00 77.06 74 THR A N 1
ATOM 532 C CA . THR A 1 74 ? -23.632 11.372 11.874 1.00 77.06 74 THR A CA 1
ATOM 533 C C . THR A 1 74 ? -24.510 10.790 12.976 1.00 77.06 74 THR A C 1
ATOM 535 O O . THR A 1 74 ? -24.932 9.647 12.874 1.00 77.06 74 THR A O 1
ATOM 538 N N . VAL A 1 75 ? -24.834 11.584 14.003 1.00 71.62 75 VAL A N 1
ATOM 539 C CA . VAL A 1 75 ? -25.712 11.163 15.105 1.00 71.62 75 VAL A CA 1
ATOM 540 C C . VAL A 1 75 ? -27.119 10.843 14.601 1.00 71.62 75 VAL A C 1
ATOM 542 O O . VAL A 1 75 ? -27.689 9.834 15.002 1.00 71.62 75 VAL A O 1
ATOM 545 N N . GLU A 1 76 ? -27.683 11.668 13.719 1.00 77.00 76 GLU A N 1
ATOM 546 C CA . GLU A 1 76 ? -28.993 11.405 13.110 1.00 77.00 76 GLU A CA 1
ATOM 547 C C . GLU A 1 76 ? -29.006 10.097 12.318 1.00 77.00 76 GLU A C 1
ATOM 549 O O . GLU A 1 76 ? -29.932 9.304 12.471 1.00 77.00 76 GLU A O 1
ATOM 554 N N . PHE A 1 77 ? -27.957 9.836 11.540 1.00 77.56 77 PHE A N 1
ATOM 555 C CA . PHE A 1 77 ? -27.814 8.599 10.778 1.00 77.56 77 PHE A CA 1
ATOM 556 C C . PHE A 1 77 ? -27.616 7.374 11.682 1.00 77.56 77 PHE A C 1
ATOM 558 O O . PHE A 1 77 ? -28.242 6.333 11.487 1.00 77.56 77 PHE A O 1
ATOM 565 N N . ALA A 1 78 ? -26.772 7.509 12.705 1.00 78.50 78 ALA A N 1
ATOM 566 C CA . ALA A 1 78 ? -26.421 6.450 13.644 1.00 78.50 78 ALA A CA 1
ATOM 567 C C . ALA A 1 78 ? -27.618 5.964 14.476 1.00 78.50 78 ALA A C 1
ATOM 569 O O . ALA A 1 78 ? -27.654 4.803 14.867 1.00 78.50 78 ALA A O 1
ATOM 570 N N . ARG A 1 79 ? -28.640 6.809 14.689 1.00 77.38 79 ARG A N 1
ATOM 571 C CA . ARG A 1 79 ? -29.892 6.424 15.375 1.00 77.38 79 ARG A CA 1
ATOM 572 C C . ARG A 1 79 ? -30.658 5.294 14.689 1.00 77.38 79 ARG A C 1
ATOM 574 O O . ARG A 1 79 ? -31.517 4.690 15.323 1.00 77.38 79 ARG A O 1
ATOM 581 N N . LEU A 1 80 ? -30.379 5.027 13.414 1.00 77.06 80 LEU A N 1
ATOM 582 C CA . LEU A 1 80 ? -30.994 3.929 12.668 1.00 77.06 80 LEU A CA 1
ATOM 583 C C . LEU A 1 80 ? -30.396 2.558 13.022 1.00 77.06 80 LEU A C 1
ATOM 585 O O . LEU A 1 80 ? -30.945 1.540 12.612 1.00 77.06 80 LEU A O 1
ATOM 589 N N . TYR A 1 81 ? -29.293 2.526 13.774 1.00 78.56 81 TYR A N 1
ATOM 590 C CA . TYR A 1 81 ? -28.559 1.314 14.115 1.00 78.56 81 TYR A CA 1
ATOM 591 C C . TYR A 1 81 ? -28.582 1.071 15.622 1.00 78.56 81 TYR A C 1
ATOM 593 O O . TYR A 1 81 ? -28.541 1.998 16.430 1.00 78.56 81 TYR A O 1
ATOM 601 N N . ARG A 1 82 ? -28.651 -0.207 16.006 1.00 73.06 82 ARG A N 1
ATOM 602 C CA . ARG A 1 82 ? -28.666 -0.629 17.415 1.00 73.06 82 ARG A CA 1
ATOM 603 C C . ARG A 1 82 ? -27.288 -0.526 18.070 1.00 73.06 82 ARG A C 1
ATOM 605 O O . ARG A 1 82 ? -27.202 -0.311 19.274 1.00 73.06 82 ARG A O 1
ATOM 612 N N . GLU A 1 83 ? -26.237 -0.696 17.278 1.00 71.25 83 GLU A N 1
ATOM 613 C CA . GLU A 1 83 ? -24.847 -0.695 17.714 1.00 71.25 83 GLU A CA 1
ATOM 614 C C . GLU A 1 83 ? -24.022 0.150 16.744 1.00 71.25 83 GLU A C 1
ATOM 616 O O . GLU A 1 83 ? -24.182 0.048 15.526 1.00 71.25 83 GLU A O 1
ATOM 621 N N . VAL A 1 84 ? -23.184 1.028 17.293 1.00 70.94 84 VAL A N 1
ATOM 622 C CA . VAL A 1 84 ? -22.417 2.018 16.535 1.00 70.94 84 VAL A CA 1
ATOM 623 C C . VAL A 1 84 ? -20.994 2.036 17.073 1.00 70.94 84 VAL A C 1
ATOM 625 O O . VAL A 1 84 ? -20.785 2.234 18.270 1.00 70.94 84 VAL A O 1
ATOM 628 N N . VAL A 1 85 ? -20.023 1.855 16.184 1.00 73.94 85 VAL A N 1
ATOM 629 C CA . VAL A 1 85 ? -18.592 1.838 16.492 1.00 73.94 85 VAL A CA 1
ATOM 630 C C . VAL A 1 85 ? -17.931 2.990 15.747 1.00 73.94 85 VAL A C 1
ATOM 632 O O . VAL A 1 85 ? -18.032 3.084 14.527 1.00 73.94 85 VAL A O 1
ATOM 635 N N . VAL A 1 86 ? -17.264 3.885 16.473 1.00 73.50 86 VAL A N 1
ATOM 636 C CA . VAL A 1 86 ? -16.507 4.995 15.878 1.00 73.50 86 VAL A CA 1
ATOM 637 C C . VAL A 1 86 ? -15.036 4.605 15.825 1.00 73.50 86 VAL A C 1
ATOM 639 O O . VAL A 1 86 ? -14.446 4.292 16.855 1.00 73.50 86 VAL A O 1
ATOM 642 N N . VAL A 1 87 ? -14.461 4.639 14.629 1.00 68.81 87 VAL A N 1
ATOM 643 C CA . VAL A 1 87 ? -13.043 4.418 14.351 1.00 68.81 87 VAL A CA 1
ATOM 644 C C . VAL A 1 87 ? -12.437 5.789 14.069 1.00 68.81 87 VAL A C 1
ATOM 646 O O . VAL A 1 87 ? -12.823 6.447 13.103 1.00 68.81 87 VAL A O 1
ATOM 649 N N . GLY A 1 88 ? -11.568 6.256 14.962 1.00 59.16 88 GLY A N 1
ATOM 650 C CA . GLY A 1 88 ? -10.864 7.530 14.813 1.00 59.16 88 GLY A CA 1
ATOM 651 C C . GLY A 1 88 ? -9.405 7.320 14.432 1.00 59.16 88 GLY A C 1
ATOM 652 O O . GLY A 1 88 ? -8.812 6.317 14.836 1.00 59.16 88 GLY A O 1
ATOM 653 N N . ASP A 1 89 ? -8.841 8.279 13.700 1.00 56.38 89 ASP A N 1
ATOM 654 C CA . ASP A 1 89 ? -7.395 8.391 13.518 1.00 56.38 89 ASP A CA 1
ATOM 655 C C . ASP A 1 89 ? -6.713 8.709 14.858 1.00 56.38 89 ASP A C 1
ATOM 657 O O . ASP A 1 89 ? -7.253 9.418 15.714 1.00 56.38 89 ASP A O 1
ATOM 661 N N . ASN A 1 90 ? -5.521 8.149 15.061 1.00 53.34 90 ASN A N 1
ATOM 662 C CA . ASN A 1 90 ? -4.799 8.195 16.333 1.00 53.34 90 ASN A CA 1
ATOM 663 C C . ASN A 1 90 ? -3.907 9.446 16.480 1.00 53.34 90 ASN A C 1
ATOM 665 O O . ASN A 1 90 ? -2.743 9.332 16.860 1.00 53.34 90 ASN A O 1
ATOM 669 N N . ASP A 1 91 ? -4.444 10.637 16.213 1.00 44.53 91 ASP A N 1
ATOM 670 C CA . ASP A 1 91 ? -3.727 11.908 16.407 1.00 44.53 91 ASP A CA 1
ATOM 671 C C . ASP A 1 91 ? -3.981 12.474 17.836 1.00 44.53 91 ASP A C 1
ATOM 673 O O . ASP A 1 91 ? -4.730 13.431 18.015 1.00 44.53 91 ASP A O 1
ATOM 677 N N . GLU A 1 92 ? -3.381 11.794 18.832 1.00 46.25 92 GLU A N 1
ATOM 678 C CA . GLU A 1 92 ? -3.041 12.084 20.261 1.00 46.25 92 GLU A CA 1
ATOM 679 C C . GLU A 1 92 ? -3.913 12.930 21.252 1.00 46.25 92 GLU A C 1
ATOM 681 O O . GLU A 1 92 ? -4.613 13.864 20.860 1.00 46.25 92 GLU A O 1
ATOM 686 N N . PRO A 1 93 ? -3.757 12.756 22.604 1.00 52.62 93 PRO A N 1
ATOM 687 C CA . PRO A 1 93 ? -3.123 11.653 23.348 1.00 52.62 93 PRO A CA 1
ATOM 688 C C . PRO A 1 93 ? -4.026 11.015 24.436 1.00 52.62 93 PRO A C 1
ATOM 690 O O . PRO A 1 93 ? -4.659 11.690 25.253 1.00 52.62 93 PRO A O 1
ATOM 693 N N . GLY A 1 94 ? -3.994 9.682 24.525 1.00 38.16 94 GLY A N 1
ATOM 694 C CA . GLY A 1 94 ? -4.505 8.893 25.654 1.00 38.16 94 GLY A CA 1
ATOM 695 C C . GLY A 1 94 ? -3.356 8.179 26.370 1.00 38.16 94 GLY A C 1
ATOM 696 O O . GLY A 1 94 ? -2.969 7.078 25.992 1.00 38.16 94 GLY A O 1
ATOM 697 N N . HIS A 1 95 ? -2.775 8.824 27.383 1.00 39.22 95 HIS A N 1
ATOM 698 C CA . HIS A 1 95 ? -1.487 8.435 27.963 1.00 39.22 95 HIS A CA 1
ATOM 699 C C . HIS A 1 95 ? -1.480 7.197 28.881 1.00 39.22 95 HIS A C 1
ATOM 701 O O . HIS A 1 95 ? -2.347 7.012 29.740 1.00 39.22 95 HIS A O 1
ATOM 707 N N . ARG A 1 96 ? -0.323 6.514 28.795 1.00 39.56 96 ARG A N 1
ATOM 708 C CA . ARG A 1 96 ? 0.361 5.599 29.742 1.00 39.56 96 ARG A CA 1
ATOM 709 C C . ARG A 1 96 ? 0.262 4.082 29.549 1.00 39.56 96 ARG A C 1
ATOM 711 O O . ARG A 1 96 ? 0.968 3.363 30.246 1.00 39.56 96 ARG A O 1
ATOM 718 N N . GLY A 1 97 ? -0.472 3.608 28.545 1.00 40.59 97 GLY A N 1
ATOM 719 C CA . GLY A 1 97 ? -0.258 2.276 27.941 1.00 40.59 97 GLY A CA 1
ATOM 720 C C . GLY A 1 97 ? 0.215 2.343 26.481 1.00 40.59 97 GLY A C 1
ATOM 721 O O . GLY A 1 97 ? 0.925 1.455 26.019 1.00 40.59 97 GLY A O 1
ATOM 722 N N . ALA A 1 98 ? -0.135 3.435 25.789 1.00 49.00 98 ALA A N 1
ATOM 723 C CA . ALA A 1 98 ? 0.054 3.639 24.356 1.00 49.00 98 ALA A CA 1
ATOM 724 C C . ALA A 1 98 ? 1.466 4.109 23.949 1.00 49.00 98 ALA A C 1
ATOM 726 O O . ALA A 1 98 ? 1.892 3.799 22.844 1.00 49.00 98 ALA A O 1
ATOM 727 N N . ASP A 1 99 ? 2.221 4.792 24.820 1.00 59.22 99 ASP A N 1
ATOM 728 C CA . ASP A 1 99 ? 3.480 5.457 24.426 1.00 59.22 99 ASP A CA 1
ATOM 729 C C . ASP A 1 99 ? 4.555 4.471 23.919 1.00 59.22 99 ASP A C 1
ATOM 731 O O . ASP A 1 99 ? 5.259 4.753 22.955 1.00 59.22 99 ASP A O 1
ATOM 735 N N . ALA A 1 100 ? 4.667 3.285 24.529 1.00 62.25 100 ALA A N 1
ATOM 736 C CA . ALA A 1 100 ? 5.666 2.292 24.127 1.00 62.25 100 ALA A CA 1
ATOM 737 C C . ALA A 1 100 ? 5.249 1.498 22.880 1.00 62.25 100 ALA A C 1
ATOM 739 O O . ALA A 1 100 ? 6.094 1.184 22.045 1.00 62.25 100 ALA A O 1
ATOM 740 N N . GLY A 1 101 ? 3.958 1.170 22.745 1.00 67.38 101 GLY A N 1
ATOM 741 C CA . GLY A 1 101 ? 3.436 0.503 21.550 1.00 67.38 101 GLY A CA 1
ATOM 742 C C . GLY A 1 101 ? 3.537 1.408 20.324 1.00 67.38 101 GLY A C 1
ATOM 743 O O . GLY A 1 101 ? 4.001 0.977 19.273 1.00 67.38 101 GLY A O 1
ATOM 744 N N . LEU A 1 102 ? 3.196 2.689 20.486 1.00 66.81 102 LEU A N 1
ATOM 745 C CA . LEU A 1 102 ? 3.328 3.685 19.428 1.00 66.81 102 LEU A CA 1
ATOM 746 C C . LEU A 1 102 ? 4.795 3.890 19.028 1.00 66.81 102 LEU A C 1
ATOM 748 O O . LEU A 1 102 ? 5.093 3.889 17.840 1.00 66.81 102 LEU A O 1
ATOM 752 N N . ALA A 1 103 ? 5.711 3.972 20.001 1.00 72.81 103 ALA A N 1
ATOM 753 C CA . ALA A 1 103 ? 7.147 4.047 19.729 1.00 72.81 103 ALA A CA 1
ATOM 754 C C . ALA A 1 103 ? 7.666 2.810 18.973 1.00 72.81 103 ALA A C 1
ATOM 756 O O . ALA A 1 103 ? 8.394 2.951 17.998 1.00 72.81 103 ALA A O 1
ATOM 757 N N . ALA A 1 104 ? 7.244 1.600 19.361 1.00 75.31 104 ALA A N 1
ATOM 758 C CA . ALA A 1 104 ? 7.632 0.373 18.661 1.00 75.31 104 ALA A CA 1
ATOM 759 C C . ALA A 1 104 ? 7.106 0.329 17.215 1.00 75.31 104 ALA A C 1
ATOM 761 O O . ALA A 1 104 ? 7.790 -0.159 16.315 1.00 75.31 104 ALA A O 1
ATOM 762 N N . LEU A 1 105 ? 5.895 0.841 16.984 1.00 77.50 105 LEU A N 1
ATOM 763 C CA . LEU A 1 105 ? 5.318 0.940 15.648 1.00 77.50 105 LEU A CA 1
ATOM 764 C C . LEU A 1 105 ? 6.030 1.997 14.789 1.00 77.50 105 LEU A C 1
ATOM 766 O O . LEU A 1 105 ? 6.230 1.759 13.599 1.00 77.50 105 LEU A O 1
ATOM 770 N N . ASP A 1 106 ? 6.429 3.124 15.380 1.00 77.00 106 ASP A N 1
ATOM 771 C CA . ASP A 1 106 ? 7.205 4.172 14.705 1.00 77.00 106 ASP A CA 1
ATOM 772 C C . ASP A 1 106 ? 8.600 3.662 14.312 1.00 77.00 106 ASP A C 1
ATOM 774 O O . ASP A 1 106 ? 8.989 3.745 13.146 1.00 77.00 106 ASP A O 1
ATOM 778 N N . ASP A 1 107 ? 9.306 3.001 15.236 1.00 82.19 107 ASP A N 1
ATOM 779 C CA . ASP A 1 107 ? 10.594 2.351 14.964 1.00 82.19 107 ASP A CA 1
ATOM 780 C C . ASP A 1 107 ? 10.480 1.329 13.819 1.00 82.19 107 ASP A C 1
ATOM 782 O O . ASP A 1 107 ? 11.316 1.291 12.906 1.00 82.19 107 ASP A O 1
ATOM 786 N N . PHE A 1 108 ? 9.412 0.524 13.827 1.00 88.06 108 PHE A N 1
ATOM 787 C CA . PHE A 1 108 ? 9.118 -0.419 12.751 1.00 88.06 108 PHE A CA 1
ATOM 788 C C . PHE A 1 108 ? 8.852 0.295 11.417 1.00 88.06 108 PHE A C 1
ATOM 790 O O . PHE A 1 108 ? 9.400 -0.101 10.385 1.00 88.06 108 PHE A O 1
ATOM 797 N N . ALA A 1 109 ? 8.057 1.367 11.417 1.00 77.44 109 ALA A N 1
ATOM 798 C CA . ALA A 1 109 ? 7.760 2.144 10.218 1.00 77.44 109 ALA A CA 1
ATOM 799 C C . ALA A 1 109 ? 9.028 2.763 9.614 1.00 77.44 109 ALA A C 1
ATOM 801 O O . ALA A 1 109 ? 9.275 2.609 8.415 1.00 77.44 109 ALA A O 1
ATOM 802 N N . VAL A 1 110 ? 9.886 3.363 10.444 1.00 83.00 110 VAL A N 1
ATOM 803 C CA . VAL A 1 110 ? 11.184 3.915 10.031 1.00 83.00 110 VAL A CA 1
ATOM 804 C C . VAL A 1 110 ? 12.076 2.835 9.411 1.00 83.00 110 VAL A C 1
ATOM 806 O O . VAL A 1 110 ? 12.731 3.075 8.389 1.00 83.00 110 VAL A O 1
ATOM 809 N N . ALA A 1 111 ? 12.099 1.629 9.986 1.00 87.38 111 ALA A N 1
ATOM 810 C CA . ALA A 1 111 ? 12.852 0.506 9.433 1.00 87.38 111 ALA A CA 1
ATOM 811 C C . ALA A 1 111 ? 12.318 0.074 8.055 1.00 87.38 111 ALA A C 1
ATOM 813 O O . ALA A 1 111 ? 13.103 -0.102 7.115 1.00 87.38 111 ALA A O 1
ATOM 814 N N . VAL A 1 112 ? 10.994 -0.036 7.899 1.00 86.44 112 VAL A N 1
ATOM 815 C CA . VAL A 1 112 ? 10.352 -0.361 6.614 1.00 86.44 112 VAL A CA 1
ATOM 816 C C . VAL A 1 112 ? 10.654 0.712 5.565 1.00 86.44 112 VAL A C 1
ATOM 818 O O . VAL A 1 112 ? 11.093 0.382 4.463 1.00 86.44 112 VAL A O 1
ATOM 821 N N . GLU A 1 113 ? 10.503 1.995 5.900 1.00 79.12 113 GLU A N 1
ATOM 822 C CA . GLU A 1 113 ? 10.797 3.109 4.991 1.00 79.12 113 GLU A CA 1
ATOM 823 C C . GLU A 1 113 ? 12.254 3.134 4.535 1.00 79.12 113 GLU A C 1
ATOM 825 O O . GLU A 1 113 ? 12.542 3.379 3.359 1.00 79.12 113 GLU A O 1
ATOM 830 N N . LYS A 1 114 ? 13.191 2.852 5.444 1.00 86.00 114 LYS A N 1
ATOM 831 C CA . LYS A 1 114 ? 14.611 2.739 5.101 1.00 86.00 114 LYS A CA 1
ATOM 832 C C . LYS A 1 114 ? 14.841 1.639 4.064 1.00 86.00 114 LYS A C 1
ATOM 834 O O . LYS A 1 114 ? 15.595 1.863 3.116 1.00 86.00 114 LYS A O 1
ATOM 839 N N . ASN A 1 115 ? 14.175 0.497 4.215 1.00 86.31 115 ASN A N 1
ATOM 840 C CA . ASN A 1 115 ? 14.291 -0.639 3.302 1.00 86.31 115 ASN A CA 1
ATOM 841 C C . ASN A 1 115 ? 13.550 -0.443 1.968 1.00 86.31 115 ASN A C 1
ATOM 843 O O . ASN A 1 115 ? 13.891 -1.109 0.994 1.00 86.31 115 ASN A O 1
ATOM 847 N N . LEU A 1 116 ? 12.598 0.492 1.877 1.00 76.81 116 LEU A N 1
ATOM 848 C CA . LEU A 1 116 ? 11.915 0.851 0.623 1.00 76.81 116 LEU A CA 1
ATOM 849 C C . LEU A 1 116 ? 12.775 1.688 -0.340 1.00 76.81 116 LEU A C 1
ATOM 851 O O . LEU A 1 116 ? 12.453 1.778 -1.528 1.00 76.81 116 LEU A O 1
ATOM 855 N N . ARG A 1 117 ? 13.850 2.323 0.139 1.00 76.38 117 ARG A N 1
ATOM 856 C CA . ARG A 1 117 ? 14.719 3.194 -0.675 1.00 76.38 117 ARG A CA 1
ATOM 857 C C . ARG A 1 117 ? 15.453 2.411 -1.773 1.00 76.38 117 ARG A C 1
ATOM 859 O O . ARG A 1 117 ? 15.516 1.187 -1.756 1.00 76.38 117 ARG A O 1
ATOM 866 N N . THR A 1 118 ? 16.010 3.118 -2.754 1.00 71.44 118 THR A N 1
ATOM 867 C CA . THR A 1 118 ? 16.899 2.527 -3.770 1.00 71.44 118 THR A CA 1
ATOM 868 C C . THR A 1 118 ? 18.097 1.848 -3.105 1.00 71.44 118 THR A C 1
ATOM 870 O O . THR A 1 118 ? 18.745 2.451 -2.249 1.00 71.44 118 THR A O 1
ATOM 873 N N . GLY A 1 119 ? 18.371 0.596 -3.474 1.00 75.00 119 GLY A N 1
ATOM 874 C CA . GLY A 1 119 ? 19.373 -0.265 -2.842 1.00 75.00 119 GLY A CA 1
ATOM 875 C C . GLY A 1 119 ? 18.957 -0.864 -1.492 1.00 75.00 119 GLY A C 1
ATOM 876 O O . GLY A 1 119 ? 19.769 -1.540 -0.862 1.00 75.00 119 GLY A O 1
ATOM 877 N N . GLY A 1 120 ? 17.731 -0.605 -1.027 1.00 79.19 120 GLY A N 1
ATOM 878 C CA . GLY A 1 120 ? 17.161 -1.206 0.176 1.00 79.19 120 GLY A CA 1
ATOM 879 C C . GLY A 1 120 ? 16.583 -2.599 -0.080 1.00 79.19 120 GLY A C 1
ATOM 880 O O . GLY A 1 120 ? 16.307 -2.981 -1.216 1.00 79.19 120 GLY A O 1
ATOM 881 N N . GLU A 1 121 ? 16.365 -3.357 0.994 1.00 85.88 121 GLU A N 1
ATOM 882 C CA . GLU A 1 121 ? 15.892 -4.747 0.936 1.00 85.88 121 GLU A CA 1
ATOM 883 C C . GLU A 1 121 ? 14.538 -4.913 0.218 1.00 85.88 121 GLU A C 1
ATOM 885 O O . GLU A 1 121 ? 14.269 -5.953 -0.381 1.00 85.88 121 GLU A O 1
ATOM 890 N N . PHE A 1 122 ? 13.683 -3.887 0.246 1.00 84.31 122 PHE A N 1
ATOM 891 C CA . PHE A 1 122 ? 12.325 -3.931 -0.303 1.00 84.31 122 PHE A CA 1
ATOM 892 C C . PHE A 1 122 ? 12.189 -3.223 -1.653 1.00 84.31 122 PHE A C 1
ATOM 894 O O . PHE A 1 122 ? 11.071 -3.062 -2.142 1.00 84.31 122 PHE A O 1
ATOM 901 N N . GLU A 1 123 ? 13.294 -2.810 -2.280 1.00 80.69 123 GLU A N 1
ATOM 902 C CA . GLU A 1 123 ? 13.278 -2.096 -3.561 1.00 80.69 123 GLU A CA 1
ATOM 903 C C . GLU A 1 123 ? 12.479 -2.831 -4.650 1.00 80.69 123 GLU A C 1
ATOM 905 O O . GLU A 1 123 ? 11.692 -2.209 -5.366 1.00 80.69 123 GLU A O 1
ATOM 910 N N . SER A 1 124 ? 12.637 -4.149 -4.758 1.00 79.00 124 SER A N 1
ATOM 911 C CA . SER A 1 124 ? 11.957 -4.966 -5.771 1.00 79.00 124 SER A CA 1
ATOM 912 C C . SER A 1 124 ? 10.481 -5.239 -5.463 1.00 79.00 124 SER A C 1
ATOM 914 O O . SER A 1 124 ? 9.750 -5.682 -6.348 1.00 79.00 124 SER A O 1
ATOM 916 N N . MET A 1 125 ? 10.028 -4.962 -4.235 1.00 84.94 125 MET A N 1
ATOM 917 C CA . MET A 1 125 ? 8.670 -5.250 -3.763 1.00 84.94 125 MET A CA 1
ATOM 918 C C . MET A 1 125 ? 8.006 -4.054 -3.060 1.00 84.94 125 MET A C 1
ATOM 920 O O . MET A 1 125 ? 7.172 -4.232 -2.168 1.00 84.94 125 MET A O 1
ATOM 924 N N . ARG A 1 126 ? 8.343 -2.821 -3.472 1.00 79.81 126 ARG A N 1
ATOM 925 C CA . ARG A 1 126 ? 7.838 -1.570 -2.864 1.00 79.81 126 ARG A CA 1
ATOM 926 C C . ARG A 1 126 ? 6.312 -1.510 -2.759 1.00 79.81 126 ARG A C 1
ATOM 928 O O . ARG A 1 126 ? 5.797 -1.085 -1.730 1.00 79.81 126 ARG A O 1
ATOM 935 N N . ASP A 1 127 ? 5.592 -1.986 -3.775 1.00 72.81 127 ASP A N 1
ATOM 936 C CA . ASP A 1 127 ? 4.119 -1.975 -3.807 1.00 72.81 127 ASP A CA 1
ATOM 937 C C . ASP A 1 127 ? 3.469 -2.840 -2.718 1.00 72.81 127 ASP A C 1
ATOM 939 O O . ASP A 1 127 ? 2.322 -2.596 -2.317 1.00 72.81 127 ASP A O 1
ATOM 943 N N . TRP A 1 128 ? 4.179 -3.876 -2.268 1.00 87.50 128 TRP A N 1
ATOM 944 C CA . TRP A 1 128 ? 3.762 -4.735 -1.167 1.00 87.50 128 TRP A CA 1
ATOM 945 C C . TRP A 1 128 ? 4.288 -4.194 0.162 1.00 87.50 128 TRP A C 1
ATOM 947 O O . TRP A 1 128 ? 3.501 -3.936 1.074 1.00 87.50 128 TRP A O 1
ATOM 957 N N . ALA A 1 129 ? 5.594 -3.935 0.250 1.00 82.12 129 ALA A N 1
ATOM 958 C CA . ALA A 1 129 ? 6.249 -3.506 1.483 1.00 82.12 129 ALA A CA 1
ATOM 959 C C . ALA A 1 129 ? 5.750 -2.138 1.981 1.00 82.12 129 ALA A C 1
ATOM 961 O O . ALA A 1 129 ? 5.627 -1.934 3.186 1.00 82.12 129 ALA A O 1
ATOM 962 N N . GLY A 1 130 ? 5.345 -1.230 1.085 1.00 73.88 130 GLY A N 1
ATOM 963 C CA . GLY A 1 130 ? 4.736 0.056 1.449 1.00 73.88 130 GLY A CA 1
ATOM 964 C C . GLY A 1 130 ? 3.385 -0.064 2.166 1.00 73.88 130 GLY A C 1
ATOM 965 O O . GLY A 1 130 ? 2.910 0.903 2.752 1.00 73.88 130 GLY A O 1
ATOM 966 N N . LYS A 1 131 ? 2.759 -1.247 2.153 1.00 80.94 131 LYS A N 1
ATOM 967 C CA . LYS A 1 131 ? 1.499 -1.532 2.861 1.00 80.94 131 LYS A CA 1
ATOM 968 C C . LYS A 1 131 ? 1.719 -2.283 4.176 1.00 80.94 131 LYS A C 1
ATOM 970 O O . LYS A 1 131 ? 0.748 -2.519 4.897 1.00 80.94 131 LYS A O 1
ATOM 975 N N . LEU A 1 132 ? 2.960 -2.667 4.483 1.00 82.12 132 LEU A N 1
ATOM 976 C CA . LEU A 1 132 ? 3.288 -3.541 5.606 1.00 82.12 132 LEU A CA 1
ATOM 977 C C . LEU A 1 132 ? 2.947 -2.897 6.954 1.00 82.12 132 LEU A C 1
ATOM 979 O O . LEU A 1 132 ? 2.268 -3.524 7.760 1.00 82.12 132 LEU A O 1
ATOM 983 N N . VAL A 1 133 ? 3.317 -1.630 7.164 1.00 79.81 133 VAL A N 1
ATOM 984 C CA . VAL A 1 133 ? 3.025 -0.894 8.410 1.00 79.81 133 VAL A CA 1
ATOM 985 C C . VAL A 1 133 ? 1.518 -0.848 8.678 1.00 79.81 133 VAL A C 1
ATOM 987 O O . VAL A 1 133 ? 1.055 -1.285 9.726 1.00 79.81 133 VAL A O 1
ATOM 990 N N . GLY A 1 134 ? 0.719 -0.439 7.687 1.00 65.56 134 GLY A N 1
ATOM 991 C CA . GLY A 1 134 ? -0.741 -0.420 7.821 1.00 65.56 134 GLY A CA 1
ATOM 992 C C . GLY A 1 134 ? -1.375 -1.813 7.960 1.00 65.56 134 GLY A C 1
ATOM 993 O O . GLY A 1 134 ? -2.452 -1.953 8.537 1.00 65.56 134 GLY A O 1
ATOM 994 N N . ALA A 1 135 ? -0.748 -2.871 7.436 1.00 74.62 135 ALA A N 1
ATOM 995 C CA . ALA A 1 135 ? -1.175 -4.248 7.696 1.00 74.62 135 ALA A CA 1
ATOM 996 C C . ALA A 1 135 ? -0.903 -4.661 9.150 1.00 74.62 135 ALA A C 1
ATOM 998 O O . ALA A 1 135 ? -1.796 -5.213 9.789 1.00 74.62 135 ALA A O 1
ATOM 999 N N . VAL A 1 136 ? 0.270 -4.322 9.691 1.00 82.62 136 VAL A N 1
ATOM 1000 C CA . VAL A 1 136 ? 0.628 -4.551 11.098 1.00 82.62 136 VAL A CA 1
ATOM 1001 C C . VAL A 1 136 ? -0.333 -3.824 12.041 1.00 82.62 136 VAL A C 1
ATOM 1003 O O . VAL A 1 136 ? -0.860 -4.458 12.952 1.00 82.62 136 VAL A O 1
ATOM 1006 N N . CYS A 1 137 ? -0.678 -2.556 11.781 1.00 76.44 137 CYS A N 1
ATOM 1007 C CA . CYS A 1 137 ? -1.674 -1.827 12.584 1.00 76.44 137 CYS A CA 1
ATOM 1008 C C . CYS A 1 137 ? -3.030 -2.548 12.631 1.00 76.44 137 CYS A C 1
ATOM 1010 O O . CYS A 1 137 ? -3.659 -2.656 13.684 1.00 76.44 137 CYS A O 1
ATOM 1012 N N . ARG A 1 138 ? -3.481 -3.081 11.487 1.00 80.75 138 ARG A N 1
ATOM 1013 C CA . ARG A 1 138 ? -4.737 -3.841 11.400 1.00 80.75 138 ARG A CA 1
ATOM 1014 C C . ARG A 1 138 ? -4.667 -5.152 12.178 1.00 80.75 138 ARG A C 1
ATOM 1016 O O . ARG A 1 138 ? -5.618 -5.480 12.882 1.00 80.75 138 ARG A O 1
ATOM 1023 N N . ILE A 1 139 ? -3.551 -5.878 12.089 1.00 78.06 139 ILE A N 1
ATOM 1024 C CA . ILE A 1 139 ? -3.323 -7.101 12.873 1.00 78.06 139 ILE A CA 1
ATOM 1025 C C . ILE A 1 139 ? -3.356 -6.777 14.371 1.00 78.06 139 ILE A C 1
ATOM 1027 O O . ILE A 1 139 ? -4.038 -7.478 15.114 1.00 78.06 139 ILE A O 1
ATOM 1031 N N . ALA A 1 140 ? -2.710 -5.690 14.804 1.00 80.38 140 ALA A N 1
ATOM 1032 C CA . ALA A 1 140 ? -2.738 -5.245 16.197 1.00 80.38 140 ALA A CA 1
ATOM 1033 C C . ALA A 1 140 ? -4.172 -4.972 16.678 1.00 80.38 140 ALA A C 1
ATOM 1035 O O . ALA A 1 140 ? -4.565 -5.453 17.739 1.00 80.38 140 ALA A O 1
ATOM 1036 N N . GLY A 1 141 ? -4.987 -4.285 15.870 1.00 77.00 141 GLY A N 1
ATOM 1037 C CA . GLY A 1 141 ? -6.402 -4.049 16.174 1.00 77.00 141 GLY A CA 1
ATOM 1038 C C . GLY A 1 141 ? -7.230 -5.336 16.281 1.00 77.00 141 GLY A C 1
ATOM 1039 O O . GLY A 1 141 ? -8.041 -5.468 17.197 1.00 77.00 141 GLY A O 1
ATOM 1040 N N . ILE A 1 142 ? -7.001 -6.313 15.396 1.00 79.38 142 ILE A N 1
ATOM 1041 C CA . ILE A 1 142 ? -7.681 -7.621 15.440 1.00 79.38 142 ILE A CA 1
ATOM 1042 C C . ILE A 1 142 ? -7.282 -8.400 16.695 1.00 79.38 142 ILE A C 1
ATOM 1044 O O . ILE A 1 142 ? -8.156 -8.900 17.402 1.00 79.38 142 ILE A O 1
ATOM 1048 N N . L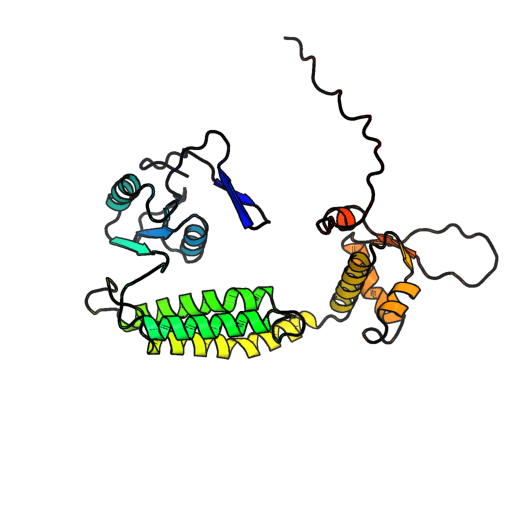EU A 1 143 ? -5.982 -8.497 16.986 1.00 78.38 143 LEU A N 1
ATOM 1049 C CA . LEU A 1 143 ? -5.478 -9.183 18.176 1.00 78.38 143 LEU A CA 1
ATOM 1050 C C . LEU A 1 143 ? -6.037 -8.544 19.447 1.00 78.38 143 LEU A C 1
ATOM 1052 O O . LEU A 1 143 ? -6.562 -9.249 20.307 1.00 78.38 143 LEU A O 1
ATOM 1056 N N . HIS A 1 144 ? -6.004 -7.213 19.528 1.00 80.81 144 HIS A N 1
ATOM 1057 C CA . HIS A 1 144 ? -6.588 -6.469 20.638 1.00 80.81 144 HIS A CA 1
ATOM 1058 C C . HIS A 1 144 ? -8.081 -6.786 20.798 1.00 80.81 144 HIS A C 1
ATOM 1060 O O . HIS A 1 144 ? -8.528 -7.107 21.900 1.00 80.81 144 HIS A O 1
ATOM 1066 N N . GLY A 1 145 ? -8.829 -6.777 19.690 1.00 75.38 145 GLY A N 1
ATOM 1067 C CA . GLY A 1 145 ? -10.237 -7.160 19.644 1.00 75.38 145 GLY A CA 1
ATOM 1068 C C . GLY A 1 145 ? -10.487 -8.556 20.213 1.00 75.38 145 GLY A C 1
ATOM 1069 O O . GLY A 1 145 ? -11.318 -8.706 21.104 1.00 75.38 145 GLY A O 1
ATOM 1070 N N . LEU A 1 146 ? -9.735 -9.558 19.744 1.00 75.62 146 LEU A N 1
ATOM 1071 C CA . LEU A 1 146 ? -9.846 -10.959 20.170 1.00 75.62 146 LEU A CA 1
ATOM 1072 C C . LEU A 1 146 ? -9.511 -11.166 21.651 1.00 75.62 146 LEU A C 1
ATOM 1074 O O . LEU A 1 146 ? -10.158 -11.969 22.317 1.00 75.62 146 LEU A O 1
ATOM 1078 N N . MET A 1 147 ? -8.524 -10.446 22.181 1.00 72.62 147 MET A N 1
ATOM 1079 C CA . MET A 1 147 ? -8.129 -10.574 23.589 1.00 72.62 147 MET A CA 1
ATOM 1080 C C . MET A 1 147 ? -9.139 -9.946 24.553 1.00 72.62 147 MET A C 1
ATOM 1082 O O . MET A 1 147 ? -9.223 -10.358 25.709 1.00 72.62 147 MET A O 1
ATOM 1086 N N . HIS A 1 148 ? -9.940 -8.993 24.076 1.00 71.38 148 HIS A N 1
ATOM 1087 C CA . HIS A 1 148 ? -10.897 -8.248 24.894 1.00 71.38 148 HIS A CA 1
ATOM 1088 C C . HIS A 1 148 ? -12.363 -8.579 24.564 1.00 71.38 148 HIS A C 1
ATOM 1090 O O . HIS A 1 148 ? -13.281 -7.954 25.104 1.00 71.38 148 HIS A O 1
ATOM 1096 N N . THR A 1 149 ? -12.630 -9.601 23.737 1.00 62.72 149 THR A N 1
ATOM 1097 C CA . THR A 1 149 ? -13.997 -10.096 23.529 1.00 62.72 149 THR A CA 1
ATOM 1098 C C . THR A 1 149 ? -14.571 -10.646 24.840 1.00 62.72 149 THR A C 1
ATOM 1100 O O . THR A 1 149 ? -14.090 -11.649 25.361 1.00 62.72 149 THR A O 1
ATOM 1103 N N . GLY A 1 150 ? -15.616 -10.003 25.374 1.00 60.41 150 GLY A N 1
ATOM 1104 C CA . GLY A 1 150 ? -16.366 -10.458 26.558 1.00 60.41 150 GLY A CA 1
ATOM 1105 C C . GLY A 1 150 ? -16.157 -9.640 27.841 1.00 60.41 150 GLY A C 1
ATOM 1106 O O . GLY A 1 150 ? -16.982 -9.728 28.750 1.00 60.41 150 GLY A O 1
ATOM 1107 N N . SER A 1 151 ? -15.130 -8.788 27.899 1.00 55.19 151 SER A N 1
ATOM 1108 C CA . SER A 1 151 ? -14.829 -7.923 29.049 1.00 55.19 151 SER A CA 1
ATOM 1109 C C . SER A 1 151 ? -15.182 -6.475 28.720 1.00 55.19 151 SER A C 1
ATOM 1111 O O . SER A 1 151 ? -14.475 -5.861 27.941 1.00 55.19 151 SER A O 1
ATOM 1113 N N . GLN A 1 152 ? -16.284 -5.942 29.265 1.00 53.78 152 GLN A N 1
ATOM 1114 C CA . GLN A 1 152 ? -16.701 -4.519 29.217 1.00 53.78 152 GLN A CA 1
ATOM 1115 C C . GLN A 1 152 ? -16.419 -3.718 27.917 1.00 53.78 152 GLN A C 1
ATOM 1117 O O . GLN A 1 152 ? -16.250 -2.509 27.973 1.00 53.78 152 GLN A O 1
ATOM 1122 N N . GLY A 1 153 ? -16.424 -4.346 26.737 1.00 57.34 153 GLY A N 1
ATOM 1123 C CA . GLY A 1 153 ? -16.200 -3.660 25.461 1.00 57.34 153 GLY A CA 1
ATOM 1124 C C . GLY A 1 153 ? -14.805 -3.031 25.291 1.00 57.34 153 GLY A C 1
ATOM 1125 O O . GLY A 1 153 ? -14.026 -2.871 26.223 1.00 57.34 153 GLY A O 1
ATOM 1126 N N . LEU A 1 154 ? -14.493 -2.647 24.053 1.00 61.16 154 LEU A N 1
ATOM 1127 C CA . LEU A 1 154 ? -13.199 -2.065 23.656 1.00 61.16 154 LEU A CA 1
ATOM 1128 C C . LEU A 1 154 ? -13.092 -0.555 23.942 1.00 61.16 154 LEU A C 1
ATOM 1130 O O . LEU A 1 154 ? -12.102 0.088 23.601 1.00 61.16 154 LEU A O 1
ATOM 1134 N N . GLN A 1 155 ? -14.133 0.056 24.514 1.00 61.22 155 GLN A N 1
ATOM 1135 C CA . GLN A 1 155 ? -14.192 1.507 24.667 1.00 61.22 155 GLN A CA 1
ATOM 1136 C C . GLN A 1 155 ? -13.167 2.001 25.691 1.00 61.22 155 GLN A C 1
ATOM 1138 O O . GLN A 1 155 ? -13.245 1.682 26.874 1.00 61.22 155 GLN A O 1
ATOM 1143 N N . GLY A 1 156 ? -12.230 2.829 25.225 1.00 61.91 156 GLY A N 1
ATOM 1144 C CA . GLY A 1 156 ? -11.225 3.476 26.069 1.00 61.91 156 GLY A CA 1
ATOM 1145 C C . GLY A 1 156 ? -10.052 2.582 26.477 1.00 61.91 156 GLY A C 1
ATOM 1146 O O . GLY A 1 156 ? -9.236 3.025 27.283 1.00 61.91 156 GLY A O 1
ATOM 1147 N N . GLN A 1 157 ? -9.943 1.364 25.934 1.00 68.19 157 GLN A N 1
ATOM 1148 C CA . GLN A 1 157 ? -8.770 0.517 26.143 1.00 68.19 157 GLN A CA 1
ATOM 1149 C C . GLN A 1 157 ? -7.761 0.737 25.009 1.00 68.19 157 GLN A C 1
ATOM 1151 O O . GLN A 1 157 ? -8.080 0.454 23.855 1.00 68.19 157 GLN A O 1
ATOM 1156 N N . PRO A 1 158 ? -6.568 1.289 25.294 1.00 72.31 158 PRO A N 1
ATOM 1157 C CA . PRO A 1 158 ? -5.526 1.400 24.284 1.00 72.31 158 PRO A CA 1
ATOM 1158 C C . PRO A 1 158 ? -4.977 0.012 23.936 1.00 72.31 158 PRO A C 1
ATOM 1160 O O . PRO A 1 158 ? -4.928 -0.878 24.786 1.00 72.31 158 PRO A O 1
ATOM 1163 N N . ILE A 1 159 ? -4.511 -0.150 22.697 1.00 77.75 159 ILE A N 1
ATOM 1164 C CA . ILE A 1 159 ? -3.717 -1.320 22.312 1.00 77.75 159 ILE A CA 1
ATOM 1165 C C . ILE A 1 159 ? -2.413 -1.274 23.113 1.00 77.75 159 ILE A C 1
ATOM 1167 O O . ILE A 1 159 ? -1.698 -0.270 23.083 1.00 77.75 159 ILE A O 1
ATOM 1171 N N . ASP A 1 160 ? -2.120 -2.339 23.854 1.00 75.75 160 ASP A N 1
ATOM 1172 C CA . ASP A 1 160 ? -0.903 -2.420 24.652 1.00 75.75 160 ASP A CA 1
ATOM 1173 C C . ASP A 1 160 ? 0.336 -2.765 23.804 1.00 75.75 160 ASP A C 1
ATOM 1175 O O . ASP A 1 160 ? 0.275 -3.123 22.618 1.00 75.75 160 ASP A O 1
ATOM 1179 N N . LEU A 1 161 ? 1.502 -2.627 24.435 1.00 78.75 161 LEU A N 1
ATOM 1180 C CA . LEU A 1 161 ? 2.788 -2.926 23.816 1.00 78.75 161 LEU A CA 1
ATOM 1181 C C . LEU A 1 161 ? 2.892 -4.393 23.375 1.00 78.75 161 LEU A C 1
ATOM 1183 O O . LEU A 1 161 ? 3.410 -4.655 22.295 1.00 78.75 161 LEU A O 1
ATOM 1187 N N . GLU A 1 162 ? 2.408 -5.340 24.179 1.00 80.19 162 GLU A N 1
ATOM 1188 C CA . GLU A 1 162 ? 2.513 -6.775 23.882 1.00 80.19 162 GLU A CA 1
ATOM 1189 C C . GLU A 1 162 ? 1.757 -7.131 22.598 1.00 80.19 162 GLU A C 1
ATOM 1191 O O . GLU A 1 162 ? 2.303 -7.782 21.705 1.00 80.19 162 GLU A O 1
ATOM 1196 N N . THR A 1 163 ? 0.542 -6.606 22.453 1.00 83.12 163 THR A N 1
ATOM 1197 C CA . THR A 1 163 ? -0.279 -6.740 21.248 1.00 83.12 163 THR A CA 1
ATOM 1198 C C . THR A 1 163 ? 0.419 -6.143 20.030 1.00 83.12 163 THR A C 1
ATOM 1200 O O . THR A 1 163 ? 0.427 -6.738 18.950 1.00 83.12 163 THR A O 1
ATOM 1203 N N . THR A 1 164 ? 1.021 -4.963 20.203 1.00 82.31 164 THR A N 1
ATOM 1204 C CA . THR A 1 164 ? 1.712 -4.248 19.124 1.00 82.31 164 THR A CA 1
ATOM 1205 C C . THR A 1 164 ? 2.949 -5.013 18.655 1.00 82.31 164 THR A C 1
ATOM 1207 O O . THR A 1 164 ? 3.118 -5.236 17.457 1.00 82.31 164 THR A O 1
ATOM 1210 N N . LEU A 1 165 ? 3.772 -5.497 19.588 1.00 84.62 165 LEU A N 1
ATOM 1211 C CA . LEU A 1 165 ? 4.945 -6.320 19.285 1.00 84.62 165 LEU A CA 1
ATOM 1212 C C . LEU A 1 165 ? 4.554 -7.651 18.636 1.00 84.62 165 LEU A C 1
ATOM 1214 O O . LEU A 1 165 ? 5.205 -8.078 17.685 1.00 84.62 165 LEU A O 1
ATOM 1218 N N . GLY A 1 166 ? 3.469 -8.284 19.091 1.00 81.88 166 GLY A N 1
ATOM 1219 C CA . GLY A 1 166 ? 2.935 -9.492 18.463 1.00 81.88 166 GLY A CA 1
ATOM 1220 C C . GLY A 1 166 ? 2.522 -9.261 17.007 1.00 81.88 166 GLY A C 1
ATOM 1221 O O . GLY A 1 166 ? 2.829 -10.075 16.135 1.00 81.88 166 GLY A O 1
ATOM 1222 N N . ALA A 1 167 ? 1.886 -8.125 16.715 1.00 84.12 167 ALA A N 1
ATOM 1223 C CA . ALA A 1 167 ? 1.526 -7.755 15.350 1.00 84.12 167 ALA A CA 1
ATOM 1224 C C . ALA A 1 167 ? 2.754 -7.460 14.472 1.00 84.12 167 ALA A C 1
ATOM 1226 O O . ALA A 1 167 ? 2.795 -7.908 13.323 1.00 84.12 167 ALA A O 1
ATOM 1227 N N . ILE A 1 168 ? 3.758 -6.755 15.009 1.00 89.19 168 ILE A N 1
ATOM 1228 C CA . ILE A 1 168 ? 5.034 -6.496 14.320 1.00 89.19 168 ILE A CA 1
ATOM 1229 C C . ILE A 1 168 ? 5.722 -7.819 13.978 1.00 89.19 168 ILE A C 1
ATOM 1231 O O . ILE A 1 168 ? 6.077 -8.029 12.822 1.00 89.19 168 ILE A O 1
ATOM 1235 N N . ALA A 1 169 ? 5.811 -8.749 14.932 1.00 91.19 169 ALA A N 1
ATOM 1236 C CA . ALA A 1 169 ? 6.432 -10.055 14.720 1.00 91.19 169 ALA A CA 1
ATOM 1237 C C . ALA A 1 169 ? 5.751 -10.855 13.595 1.00 91.19 169 ALA A C 1
ATOM 1239 O O . ALA A 1 169 ? 6.425 -11.510 12.800 1.00 91.19 169 ALA A O 1
ATOM 1240 N N . ILE A 1 170 ? 4.418 -10.779 13.479 1.00 88.62 170 ILE A N 1
ATOM 1241 C CA . ILE A 1 170 ? 3.686 -11.381 12.353 1.00 88.62 170 ILE A CA 1
ATOM 1242 C C . ILE A 1 170 ? 4.050 -10.682 11.036 1.00 88.62 170 ILE A C 1
ATOM 1244 O O . ILE A 1 170 ? 4.278 -11.352 10.030 1.00 88.62 170 ILE A O 1
ATOM 1248 N N . GLY A 1 171 ? 4.119 -9.349 11.026 1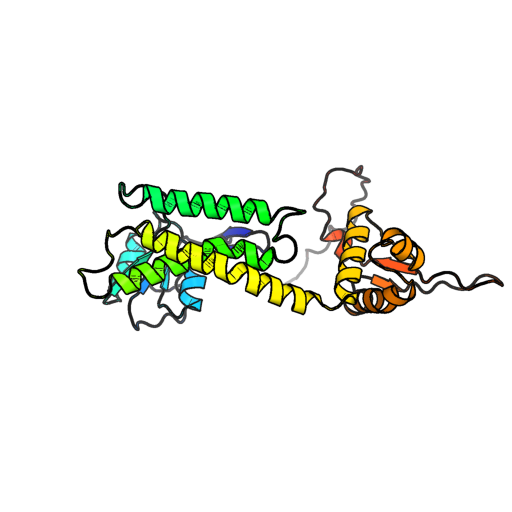.00 88.69 171 GLY A N 1
ATOM 1249 C CA . GLY A 1 171 ? 4.532 -8.577 9.853 1.00 88.69 171 GLY A CA 1
ATOM 1250 C C . GLY A 1 171 ? 5.936 -8.947 9.370 1.00 88.69 171 GLY A C 1
ATOM 1251 O O . GLY A 1 171 ? 6.116 -9.263 8.195 1.00 88.69 171 GLY A O 1
ATOM 1252 N N . GLU A 1 172 ? 6.909 -8.972 10.280 1.00 92.06 172 GLU A N 1
ATOM 1253 C CA . GLU A 1 172 ? 8.295 -9.371 10.009 1.00 92.06 172 GLU A CA 1
ATOM 1254 C C . GLU A 1 172 ? 8.386 -10.815 9.514 1.00 92.06 172 GLU A C 1
ATOM 1256 O O . GLU A 1 172 ? 9.094 -11.100 8.550 1.00 92.06 172 GLU A O 1
ATOM 1261 N N . TYR A 1 173 ? 7.611 -11.725 10.108 1.00 94.75 173 TYR A N 1
ATOM 1262 C CA . TYR A 1 173 ? 7.546 -13.117 9.669 1.00 94.75 173 TYR A CA 1
ATOM 1263 C C . TYR A 1 173 ? 7.092 -13.259 8.208 1.00 94.75 173 TYR A C 1
ATOM 1265 O O . TYR A 1 173 ? 7.547 -14.161 7.506 1.00 94.75 173 TYR A O 1
ATOM 1273 N N . LEU A 1 174 ? 6.210 -12.379 7.727 1.00 88.94 174 LEU A N 1
ATOM 1274 C CA . LEU A 1 174 ? 5.697 -12.422 6.355 1.00 88.94 174 LEU A CA 1
ATOM 1275 C C . LEU A 1 174 ? 6.681 -11.867 5.314 1.00 88.94 174 LEU A C 1
ATOM 1277 O O . LEU A 1 174 ? 6.526 -12.168 4.129 1.00 88.94 174 LEU A O 1
ATOM 1281 N N . VAL A 1 175 ? 7.696 -11.101 5.725 1.00 92.31 175 VAL A N 1
ATOM 1282 C CA . VAL A 1 175 ? 8.661 -10.471 4.808 1.00 92.31 175 VAL A CA 1
ATOM 1283 C C . VAL A 1 175 ? 9.431 -11.502 3.968 1.00 92.31 175 VAL A C 1
ATOM 1285 O O . VAL A 1 175 ? 9.384 -11.385 2.741 1.00 92.31 175 VAL A O 1
ATOM 1288 N N . PRO A 1 176 ? 10.057 -12.552 4.541 1.00 90.25 176 PRO A N 1
ATOM 1289 C CA . PRO A 1 176 ? 10.746 -13.571 3.746 1.00 90.25 176 PRO A CA 1
ATOM 1290 C C . PRO A 1 176 ? 9.831 -14.323 2.771 1.00 90.25 176 PRO A C 1
ATOM 1292 O O . PRO A 1 176 ? 10.253 -14.687 1.674 1.00 90.25 176 PRO A O 1
ATOM 1295 N N . HIS A 1 177 ? 8.561 -14.537 3.136 1.00 90.06 177 HIS A N 1
ATOM 1296 C CA . HIS A 1 177 ? 7.583 -15.191 2.256 1.00 90.06 177 HIS A CA 1
ATOM 1297 C C . HIS A 1 177 ? 7.213 -14.306 1.072 1.00 90.06 177 HIS A C 1
ATOM 1299 O O . HIS A 1 177 ? 7.136 -14.786 -0.058 1.00 90.06 177 HIS A O 1
ATOM 1305 N N . ALA A 1 178 ? 7.021 -13.009 1.317 1.00 87.38 178 ALA A N 1
ATOM 1306 C CA . ALA A 1 178 ? 6.802 -12.044 0.251 1.00 87.38 178 ALA A CA 1
ATOM 1307 C C . ALA A 1 178 ? 8.020 -11.970 -0.673 1.00 87.38 178 ALA A C 1
ATOM 1309 O O . ALA A 1 178 ? 7.856 -12.054 -1.884 1.00 87.38 178 ALA A O 1
ATOM 1310 N N . GLN A 1 179 ? 9.238 -11.913 -0.131 1.00 85.62 179 GLN A N 1
ATOM 1311 C CA . GLN A 1 179 ? 10.465 -11.930 -0.932 1.00 85.62 179 GLN A CA 1
ATOM 1312 C C . GLN A 1 179 ? 10.553 -13.171 -1.825 1.00 85.62 179 GLN A C 1
ATOM 1314 O O . GLN A 1 179 ? 10.827 -13.038 -3.016 1.00 85.62 179 GLN A O 1
ATOM 1319 N N . ALA A 1 180 ? 10.274 -14.362 -1.287 1.00 83.69 180 ALA A N 1
ATOM 1320 C CA . ALA A 1 180 ? 10.263 -15.597 -2.067 1.00 83.69 180 ALA A CA 1
ATOM 1321 C C . ALA A 1 180 ? 9.197 -15.567 -3.176 1.00 83.69 180 ALA A C 1
ATOM 1323 O O . ALA A 1 180 ? 9.487 -15.902 -4.322 1.00 83.69 180 ALA A O 1
ATOM 1324 N N . ALA A 1 181 ? 7.983 -15.102 -2.869 1.00 82.62 181 ALA A N 1
ATOM 1325 C CA . ALA A 1 181 ? 6.916 -14.977 -3.857 1.00 82.62 181 ALA A CA 1
ATOM 1326 C C . ALA A 1 181 ? 7.258 -13.954 -4.955 1.00 82.62 181 ALA A C 1
ATOM 1328 O O . ALA A 1 181 ? 7.088 -14.245 -6.134 1.00 82.62 181 ALA A O 1
ATOM 1329 N N . PHE A 1 182 ? 7.782 -12.780 -4.595 1.00 73.56 182 PHE A N 1
ATOM 1330 C CA . PHE A 1 182 ? 8.197 -11.753 -5.555 1.00 73.56 182 PHE A CA 1
ATOM 1331 C C . PHE A 1 182 ? 9.413 -12.180 -6.380 1.00 73.56 182 PHE A C 1
ATOM 1333 O O . PHE A 1 182 ? 9.515 -11.788 -7.540 1.00 73.56 182 PHE A O 1
ATOM 1340 N N . PHE A 1 183 ? 10.301 -13.003 -5.823 1.00 73.25 183 PHE A N 1
ATOM 1341 C CA . PHE A 1 183 ? 11.391 -13.625 -6.568 1.00 73.25 183 PHE A CA 1
ATOM 1342 C C . PHE A 1 183 ? 10.857 -14.588 -7.638 1.00 73.25 183 PHE A C 1
ATOM 1344 O O . PHE A 1 183 ? 11.225 -14.463 -8.802 1.00 73.25 183 PHE A O 1
ATOM 1351 N N . GLU A 1 184 ? 9.930 -15.480 -7.279 1.00 68.31 184 GLU A N 1
ATOM 1352 C CA . GLU A 1 184 ? 9.270 -16.384 -8.233 1.00 68.31 184 GLU A CA 1
ATOM 1353 C C . GLU A 1 184 ? 8.427 -15.620 -9.275 1.00 68.31 184 GLU A C 1
ATOM 1355 O O . GLU A 1 184 ? 8.396 -15.978 -10.449 1.00 68.31 184 GLU A O 1
ATOM 1360 N N . MET A 1 185 ? 7.776 -14.517 -8.887 1.00 61.38 185 MET A N 1
ATOM 1361 C CA . MET A 1 185 ? 7.001 -13.664 -9.803 1.00 61.38 185 MET A CA 1
ATOM 1362 C C . MET A 1 185 ? 7.884 -12.799 -10.717 1.00 61.38 185 MET A C 1
ATOM 1364 O O . MET A 1 185 ? 7.471 -12.457 -11.824 1.00 61.38 185 MET A O 1
ATOM 1368 N N . GLY A 1 186 ? 9.089 -12.438 -10.268 1.00 59.12 186 GLY A N 1
ATOM 1369 C CA . GLY A 1 186 ? 10.117 -11.747 -11.050 1.00 59.12 186 GLY A CA 1
ATOM 1370 C C . GLY A 1 186 ? 10.938 -12.675 -11.951 1.00 59.12 186 GLY A C 1
ATOM 1371 O O . GLY A 1 186 ? 11.857 -12.213 -12.619 1.00 59.12 186 GLY A O 1
ATOM 1372 N N . ALA A 1 187 ? 10.620 -13.971 -11.996 1.00 55.22 187 ALA A N 1
ATOM 1373 C CA . ALA A 1 187 ? 11.417 -14.996 -12.664 1.00 55.22 187 ALA A CA 1
ATOM 1374 C C . ALA A 1 187 ? 11.288 -15.038 -14.199 1.00 55.22 187 ALA A C 1
ATOM 1376 O O . ALA A 1 187 ? 11.721 -16.021 -14.801 1.00 55.22 187 ALA A O 1
ATOM 1377 N N . ASP A 1 188 ? 10.731 -14.009 -14.851 1.00 69.38 188 ASP A N 1
ATOM 1378 C CA . ASP A 1 188 ? 10.870 -13.845 -16.302 1.00 69.38 188 ASP A CA 1
ATOM 1379 C C . ASP A 1 188 ? 11.972 -12.812 -16.607 1.00 69.38 188 ASP A C 1
ATOM 1381 O O . ASP A 1 188 ? 11.722 -11.599 -16.560 1.00 69.38 188 ASP A O 1
ATOM 1385 N N . PRO A 1 189 ? 13.193 -13.265 -16.964 1.00 74.56 189 PRO A N 1
ATOM 1386 C CA . PRO A 1 189 ? 14.288 -12.385 -17.354 1.00 74.56 189 PRO A CA 1
ATOM 1387 C C . PRO A 1 189 ? 13.900 -11.392 -18.452 1.00 74.56 189 PRO A C 1
ATOM 1389 O O . PRO A 1 189 ? 14.491 -10.313 -18.537 1.00 74.56 189 PRO A O 1
ATOM 1392 N N . ALA A 1 190 ? 12.908 -11.721 -19.288 1.00 81.31 190 ALA A N 1
ATOM 1393 C CA . ALA A 1 190 ? 12.461 -10.829 -20.341 1.00 81.31 190 ALA A CA 1
ATOM 1394 C C . ALA A 1 190 ? 11.804 -9.555 -19.786 1.00 81.31 190 ALA A C 1
ATOM 1396 O O . ALA A 1 190 ? 12.061 -8.462 -20.298 1.00 81.31 190 ALA A O 1
ATOM 1397 N N . ILE A 1 191 ? 11.015 -9.672 -18.712 1.00 82.94 191 ILE A N 1
ATOM 1398 C CA . ILE A 1 191 ? 10.333 -8.544 -18.059 1.00 82.94 191 ILE A CA 1
ATOM 1399 C C . ILE A 1 191 ? 11.348 -7.631 -17.363 1.00 82.94 191 ILE A C 1
ATOM 1401 O O . ILE A 1 191 ? 11.263 -6.404 -17.462 1.00 82.94 191 ILE A O 1
ATOM 1405 N N . ASP A 1 192 ? 12.349 -8.207 -16.702 1.00 80.88 192 ASP A N 1
ATOM 1406 C CA . ASP A 1 192 ? 13.409 -7.442 -16.039 1.00 80.88 192 ASP A CA 1
ATOM 1407 C C . ASP A 1 192 ? 14.265 -6.653 -17.024 1.00 80.88 192 ASP A C 1
ATOM 1409 O O . ASP A 1 192 ? 14.567 -5.475 -16.803 1.00 80.88 192 ASP A O 1
ATOM 1413 N N . ILE A 1 193 ? 14.634 -7.277 -18.141 1.00 85.56 193 ILE A N 1
ATOM 1414 C CA . ILE A 1 193 ? 15.373 -6.599 -19.204 1.00 85.56 193 ILE A CA 1
ATOM 1415 C C . ILE A 1 193 ? 14.484 -5.531 -19.863 1.00 85.56 193 ILE A C 1
ATOM 1417 O O . ILE A 1 193 ? 14.969 -4.431 -20.126 1.00 85.56 193 ILE A O 1
ATOM 1421 N N . ALA A 1 194 ? 13.187 -5.789 -20.063 1.00 89.12 194 ALA A N 1
ATOM 1422 C CA . ALA A 1 194 ? 12.247 -4.803 -20.603 1.00 89.12 194 ALA A CA 1
ATOM 1423 C C . ALA A 1 194 ? 12.127 -3.565 -19.697 1.00 89.12 194 ALA A C 1
ATOM 1425 O O . ALA A 1 194 ? 12.217 -2.438 -20.188 1.00 89.12 194 ALA A O 1
ATOM 1426 N N . ARG A 1 195 ? 12.022 -3.751 -18.371 1.00 86.06 195 ARG A N 1
ATOM 1427 C CA . ARG A 1 195 ? 12.041 -2.645 -17.393 1.00 86.06 195 ARG A CA 1
ATOM 1428 C C . ARG A 1 195 ? 13.338 -1.842 -17.449 1.00 86.06 195 ARG A C 1
ATOM 1430 O O . ARG A 1 195 ? 13.286 -0.616 -17.433 1.00 86.06 195 ARG A O 1
ATOM 1437 N N . LYS A 1 196 ? 14.492 -2.506 -17.572 1.00 85.88 196 LYS A N 1
ATOM 1438 C CA . LYS A 1 196 ? 15.793 -1.825 -17.726 1.00 85.88 196 LYS A CA 1
ATOM 1439 C C . LYS A 1 196 ? 15.860 -0.982 -18.999 1.00 85.88 196 LYS A C 1
ATOM 1441 O O . LYS A 1 196 ? 16.384 0.127 -18.961 1.00 85.88 196 LYS A O 1
ATOM 1446 N N . ILE A 1 197 ? 15.314 -1.477 -20.112 1.00 90.62 197 ILE A N 1
ATOM 1447 C CA . ILE A 1 197 ? 15.235 -0.711 -21.364 1.00 90.62 197 ILE A CA 1
ATOM 1448 C C . ILE A 1 197 ? 14.343 0.528 -21.184 1.00 90.62 197 ILE A C 1
ATOM 1450 O O . ILE A 1 197 ? 14.715 1.602 -21.650 1.00 90.62 197 ILE A O 1
ATOM 1454 N N . LEU A 1 198 ? 13.204 0.413 -20.491 1.00 90.12 198 LEU A N 1
ATOM 1455 C CA . LEU A 1 198 ? 12.330 1.560 -20.209 1.00 90.12 198 LEU A CA 1
ATOM 1456 C C . LEU A 1 198 ? 13.000 2.610 -19.313 1.00 90.12 198 LEU A C 1
ATOM 1458 O O . LEU A 1 198 ? 12.920 3.793 -19.634 1.00 90.12 198 LEU A O 1
ATOM 1462 N N . GLY A 1 199 ? 13.702 2.189 -18.256 1.00 87.69 199 GLY A N 1
ATOM 1463 C CA . GLY A 1 199 ? 14.469 3.103 -17.401 1.00 87.69 199 GLY A CA 1
ATOM 1464 C C . GLY A 1 199 ? 15.543 3.859 -18.186 1.00 87.69 199 GLY A C 1
ATOM 1465 O O . GLY A 1 199 ? 15.658 5.073 -18.072 1.00 87.69 199 GLY A O 1
ATOM 1466 N N . LEU A 1 200 ? 16.246 3.172 -19.091 1.00 87.88 200 LEU A N 1
ATOM 1467 C CA . LEU A 1 200 ? 17.225 3.806 -19.976 1.00 87.88 200 LEU A CA 1
ATOM 1468 C C . LEU A 1 200 ? 16.597 4.852 -20.916 1.00 87.88 200 LEU A C 1
ATOM 1470 O O . LEU A 1 200 ? 17.178 5.911 -21.152 1.00 87.88 200 LEU A O 1
ATOM 1474 N N . ILE A 1 201 ? 15.429 4.541 -21.489 1.00 89.56 201 ILE A N 1
ATOM 1475 C CA . ILE A 1 201 ? 14.684 5.462 -22.360 1.00 89.56 201 ILE A CA 1
ATOM 1476 C C . ILE A 1 201 ? 14.314 6.738 -21.600 1.00 89.56 201 ILE A C 1
ATOM 1478 O O . ILE A 1 201 ? 14.388 7.825 -22.172 1.00 89.56 201 ILE A O 1
ATOM 1482 N N . GLU A 1 202 ? 13.929 6.599 -20.334 1.00 85.12 202 GLU A N 1
ATOM 1483 C CA . GLU A 1 202 ? 13.552 7.705 -19.459 1.00 85.12 202 GLU A CA 1
ATOM 1484 C C . GLU A 1 202 ? 14.759 8.551 -19.031 1.00 85.12 202 GLU A C 1
ATOM 1486 O O . GLU A 1 202 ? 14.742 9.767 -19.217 1.00 85.12 202 GLU A O 1
ATOM 1491 N N . GLU A 1 203 ? 15.824 7.919 -18.531 1.00 84.56 203 GLU A N 1
ATOM 1492 C CA . GLU A 1 203 ? 17.038 8.597 -18.053 1.00 84.56 203 GLU A CA 1
ATOM 1493 C C . GLU A 1 203 ? 17.718 9.437 -19.141 1.00 84.56 203 GLU A C 1
ATOM 1495 O O . GLU A 1 203 ? 18.213 10.533 -18.872 1.00 84.56 203 GLU A O 1
ATOM 1500 N N . GLU A 1 204 ? 17.733 8.943 -20.380 1.00 86.50 204 GLU A N 1
ATOM 1501 C CA . GLU A 1 204 ? 18.398 9.605 -21.506 1.00 86.50 204 GLU A CA 1
ATOM 1502 C C . GLU A 1 204 ? 17.436 10.302 -22.482 1.00 86.50 204 GLU A C 1
ATOM 1504 O O . GLU A 1 204 ? 17.876 10.816 -23.514 1.00 86.50 204 GLU A O 1
ATOM 1509 N N . ALA A 1 205 ? 16.133 10.323 -22.182 1.00 86.25 205 ALA A N 1
ATOM 1510 C CA . ALA A 1 205 ? 15.087 10.888 -23.040 1.00 86.25 205 ALA A CA 1
ATOM 1511 C C . ALA A 1 205 ? 15.177 10.405 -24.507 1.00 86.25 205 ALA A C 1
ATOM 1513 O O . ALA A 1 205 ? 15.101 11.187 -25.464 1.00 86.25 205 ALA A O 1
ATOM 1514 N N . LEU A 1 206 ? 15.365 9.096 -24.701 1.00 87.50 206 LEU A N 1
ATOM 1515 C CA . LEU A 1 206 ? 15.569 8.510 -26.026 1.00 87.50 206 LEU A CA 1
ATOM 1516 C C . LEU A 1 206 ? 14.256 8.489 -26.814 1.00 87.50 206 LEU A C 1
ATOM 1518 O O . LEU A 1 206 ? 13.313 7.790 -26.462 1.00 87.50 206 LEU A O 1
ATOM 1522 N N . SER A 1 207 ? 14.215 9.193 -27.943 1.00 89.44 207 SER A N 1
ATOM 1523 C CA . SER A 1 207 ? 13.114 9.078 -28.913 1.00 89.44 207 SER A CA 1
ATOM 1524 C C . SER A 1 207 ? 13.301 7.902 -29.879 1.00 89.44 207 SER A C 1
ATOM 1526 O O . SER A 1 207 ? 12.331 7.367 -30.420 1.00 89.44 207 SER A O 1
ATOM 1528 N N . VAL A 1 208 ? 14.553 7.485 -30.093 1.00 91.38 208 VAL A N 1
ATOM 1529 C CA . VAL A 1 208 ? 14.951 6.405 -31.001 1.00 91.38 208 VAL A CA 1
ATOM 1530 C C . VAL A 1 208 ? 16.174 5.691 -30.428 1.00 91.38 208 VAL A C 1
ATOM 1532 O O . VAL A 1 208 ? 17.104 6.344 -29.959 1.00 91.38 208 VAL A O 1
ATOM 1535 N N . PHE A 1 209 ? 16.220 4.361 -30.514 1.00 92.69 209 PHE A N 1
ATOM 1536 C CA . PHE A 1 209 ? 17.402 3.577 -30.137 1.00 92.69 209 PHE A CA 1
ATOM 1537 C C . PHE A 1 209 ? 17.563 2.327 -31.012 1.00 92.69 209 PHE A C 1
ATOM 1539 O O . PHE A 1 209 ? 16.598 1.831 -31.592 1.00 92.69 209 PHE A O 1
ATOM 1546 N N . SER A 1 210 ? 18.783 1.792 -31.118 1.00 91.69 210 SER A N 1
ATOM 1547 C CA . SER A 1 210 ? 19.022 0.509 -31.793 1.00 91.69 210 SER A CA 1
ATOM 1548 C C . SER A 1 210 ? 19.110 -0.650 -30.802 1.00 91.69 210 SER A C 1
ATOM 1550 O O . SER A 1 210 ? 19.568 -0.478 -29.669 1.00 91.69 210 SER A O 1
ATOM 1552 N N . LYS A 1 211 ? 18.768 -1.871 -31.246 1.00 90.25 211 LYS A N 1
ATOM 1553 C CA . LYS A 1 211 ? 18.932 -3.104 -30.441 1.00 90.25 211 LYS A CA 1
ATOM 1554 C C . LYS A 1 211 ? 20.346 -3.230 -29.862 1.00 90.25 211 LYS A C 1
ATOM 1556 O O . LYS A 1 211 ? 20.540 -3.712 -28.749 1.00 90.25 211 LYS A O 1
ATOM 1561 N N . ARG A 1 212 ? 21.349 -2.813 -30.640 1.00 87.00 212 ARG A N 1
ATOM 1562 C CA . ARG A 1 212 ? 22.763 -2.898 -30.264 1.00 87.00 212 ARG A CA 1
ATOM 1563 C C . ARG A 1 212 ? 23.138 -1.873 -29.199 1.00 87.00 212 ARG A C 1
ATOM 1565 O O . ARG A 1 212 ? 23.923 -2.209 -28.317 1.00 87.00 212 ARG A O 1
ATOM 1572 N N . ASP A 1 213 ? 22.591 -0.666 -29.276 1.00 87.25 213 ASP A N 1
ATOM 1573 C CA . ASP A 1 213 ? 22.871 0.384 -28.295 1.00 87.25 213 ASP A CA 1
ATOM 1574 C C . ASP A 1 213 ? 22.211 0.059 -26.958 1.00 87.25 213 ASP A C 1
ATOM 1576 O O . ASP A 1 213 ? 22.881 0.128 -25.930 1.00 87.25 213 ASP A O 1
ATOM 1580 N N . ALA A 1 214 ? 20.962 -0.425 -26.980 1.00 88.88 214 ALA A N 1
ATOM 1581 C CA . ALA A 1 214 ? 20.294 -0.949 -25.789 1.00 88.88 214 ALA A CA 1
ATOM 1582 C C . ALA A 1 214 ? 21.096 -2.098 -25.158 1.00 88.88 214 ALA A C 1
ATOM 1584 O O . ALA A 1 214 ? 21.410 -2.049 -23.974 1.00 88.88 214 ALA A O 1
ATOM 1585 N N . PHE A 1 215 ? 21.539 -3.083 -25.950 1.00 89.44 215 PHE A N 1
ATOM 1586 C CA . PHE A 1 215 ? 22.384 -4.170 -25.440 1.00 89.44 215 PHE A CA 1
ATOM 1587 C C . PHE A 1 215 ? 23.688 -3.664 -24.809 1.00 89.44 215 PHE A C 1
ATOM 1589 O O . PHE A 1 215 ? 24.081 -4.128 -23.742 1.00 89.44 215 PHE A O 1
ATOM 1596 N N . ASN A 1 216 ? 24.377 -2.721 -25.459 1.00 86.81 216 ASN A N 1
ATOM 1597 C CA . ASN A 1 216 ? 25.636 -2.183 -24.944 1.00 86.81 216 ASN A CA 1
ATOM 1598 C C . ASN A 1 216 ? 25.452 -1.452 -23.610 1.00 86.81 216 ASN A C 1
ATOM 1600 O O . ASN A 1 216 ? 26.339 -1.532 -22.763 1.00 86.81 216 ASN A O 1
ATOM 1604 N N . LYS A 1 217 ? 24.316 -0.776 -23.429 1.00 84.69 217 LYS A N 1
ATOM 1605 C CA . LYS A 1 217 ? 23.973 -0.043 -22.207 1.00 84.69 217 LYS A CA 1
ATOM 1606 C C . LYS A 1 217 ? 23.419 -0.942 -21.103 1.00 84.69 217 LYS A C 1
ATOM 1608 O O . LYS A 1 217 ? 23.611 -0.650 -19.933 1.00 84.69 217 LYS A O 1
ATOM 1613 N N . CYS A 1 218 ? 22.842 -2.086 -21.460 1.00 79.94 218 CYS A N 1
ATOM 1614 C CA . CYS A 1 218 ? 22.432 -3.130 -20.518 1.00 79.94 218 CYS A CA 1
ATOM 1615 C C . CYS A 1 218 ? 23.532 -4.182 -20.248 1.00 79.94 218 CYS A C 1
ATOM 1617 O O . CYS A 1 218 ? 23.247 -5.242 -19.678 1.00 79.94 218 CYS A O 1
ATOM 1619 N N . ARG A 1 219 ? 24.791 -3.930 -20.649 1.00 72.81 219 ARG A N 1
ATOM 1620 C CA . ARG A 1 219 ? 25.910 -4.854 -20.396 1.00 72.81 219 ARG A CA 1
ATOM 1621 C C . ARG A 1 219 ? 26.094 -5.080 -18.897 1.00 72.81 219 ARG A C 1
ATOM 1623 O O . ARG A 1 219 ? 26.200 -4.135 -18.128 1.00 72.81 219 ARG A O 1
ATOM 1630 N N . GLY A 1 220 ? 26.158 -6.351 -18.506 1.00 70.31 220 GLY A N 1
ATOM 1631 C CA . GLY A 1 220 ? 26.209 -6.792 -17.107 1.00 70.31 220 GLY A CA 1
ATOM 1632 C C . GLY A 1 220 ? 24.913 -7.469 -16.660 1.00 70.31 220 GLY A C 1
ATOM 1633 O O . GLY A 1 220 ? 24.977 -8.456 -15.941 1.00 70.31 220 GLY A O 1
ATOM 1634 N N . ALA A 1 221 ? 23.761 -7.004 -17.157 1.00 66.19 221 ALA A N 1
ATOM 1635 C CA . ALA A 1 221 ? 22.460 -7.647 -16.955 1.00 66.19 221 ALA A CA 1
ATOM 1636 C C . ALA A 1 221 ? 22.076 -8.613 -18.087 1.00 66.19 221 ALA A C 1
ATOM 1638 O O . ALA A 1 221 ? 21.255 -9.498 -17.881 1.00 66.19 221 ALA A O 1
ATOM 1639 N N . VAL A 1 222 ? 22.647 -8.413 -19.277 1.00 76.19 222 VAL A N 1
ATOM 1640 C CA . VAL A 1 222 ? 22.382 -9.207 -20.481 1.00 76.19 222 VAL A CA 1
ATOM 1641 C C . VAL A 1 222 ? 23.705 -9.745 -21.011 1.00 76.19 222 VAL A C 1
ATOM 1643 O O . VAL A 1 222 ? 24.646 -8.973 -21.235 1.00 76.19 222 VAL A O 1
ATOM 1646 N N . HIS A 1 223 ? 23.795 -11.060 -21.218 1.00 75.44 223 HIS A N 1
ATOM 1647 C CA . HIS A 1 223 ? 25.046 -11.710 -21.623 1.00 75.44 223 HIS A CA 1
ATOM 1648 C C . HIS A 1 223 ? 25.144 -11.899 -23.139 1.00 75.44 223 HIS A C 1
ATOM 1650 O O . HIS A 1 223 ? 26.238 -11.804 -23.707 1.00 75.44 223 HIS A O 1
ATOM 1656 N N . LYS A 1 224 ? 24.014 -12.116 -23.821 1.00 82.81 224 LYS A N 1
ATOM 1657 C CA . LYS A 1 224 ? 23.945 -12.280 -25.280 1.00 82.81 224 LYS A CA 1
ATOM 1658 C C . LYS A 1 224 ? 22.938 -11.325 -25.905 1.00 82.81 224 LYS A C 1
ATOM 1660 O O . LYS A 1 224 ? 21.851 -11.110 -25.396 1.00 82.81 224 LYS A O 1
ATOM 1665 N N . VAL A 1 225 ? 23.249 -10.838 -27.106 1.00 81.44 225 VAL A N 1
ATOM 1666 C CA . VAL A 1 225 ? 22.348 -9.959 -27.882 1.00 81.44 225 VAL A CA 1
ATOM 1667 C C . VAL A 1 225 ? 20.996 -10.627 -28.194 1.00 81.44 225 VAL A C 1
ATOM 1669 O O . VAL A 1 225 ? 20.008 -9.932 -28.412 1.00 81.44 225 VAL A O 1
ATOM 1672 N N . THR A 1 226 ? 20.937 -11.960 -28.223 1.00 84.44 226 THR A N 1
ATOM 1673 C CA . THR A 1 226 ? 19.703 -12.737 -28.437 1.00 84.44 226 THR A CA 1
ATOM 1674 C C . THR A 1 226 ? 18.735 -12.663 -27.258 1.00 84.44 226 THR A C 1
ATOM 1676 O O . THR A 1 226 ? 17.534 -12.786 -27.445 1.00 84.44 226 THR A O 1
ATOM 1679 N N . GLU A 1 227 ? 19.230 -12.413 -26.045 1.00 84.69 227 GLU A N 1
ATOM 1680 C CA . GLU A 1 227 ? 18.387 -12.241 -24.850 1.00 84.69 227 GLU A CA 1
ATOM 1681 C C . GLU A 1 227 ? 17.576 -10.935 -24.906 1.00 84.69 227 GLU A C 1
ATOM 1683 O O . GLU A 1 227 ? 16.645 -10.755 -24.136 1.00 84.69 227 GLU A O 1
ATOM 1688 N N . MET A 1 228 ? 17.890 -10.038 -25.848 1.00 87.44 228 MET A N 1
ATOM 1689 C CA . MET A 1 228 ? 17.138 -8.803 -26.081 1.00 87.44 228 MET A CA 1
ATOM 1690 C C . MET A 1 228 ? 15.886 -9.011 -26.941 1.00 87.44 228 MET A C 1
ATOM 1692 O O . MET A 1 228 ? 15.083 -8.091 -27.039 1.00 87.44 228 MET A O 1
ATOM 1696 N N . ASP A 1 229 ? 15.732 -10.158 -27.611 1.00 90.94 229 ASP A N 1
ATOM 1697 C CA . ASP A 1 229 ? 14.617 -10.382 -28.543 1.00 90.94 229 ASP A CA 1
ATOM 1698 C C . ASP A 1 229 ? 13.259 -10.392 -27.834 1.00 90.94 229 ASP A C 1
ATOM 1700 O O . ASP A 1 229 ? 12.366 -9.637 -28.210 1.00 90.94 229 ASP A O 1
ATOM 1704 N N . GLU A 1 230 ? 13.131 -11.185 -26.773 1.00 89.94 230 GLU A N 1
ATOM 1705 C CA . GLU A 1 230 ? 11.884 -11.308 -26.014 1.00 89.94 230 GLU A CA 1
ATOM 1706 C C . GLU A 1 230 ? 11.493 -10.020 -25.257 1.00 89.94 230 GLU A C 1
ATOM 1708 O O . GLU A 1 230 ? 10.350 -9.584 -25.398 1.00 89.94 230 GLU A O 1
ATOM 1713 N N . PRO A 1 231 ? 12.414 -9.316 -24.562 1.00 92.12 231 PRO A N 1
ATOM 1714 C CA . PRO A 1 231 ? 12.133 -8.002 -23.977 1.00 92.12 231 PRO A CA 1
ATOM 1715 C C . PRO A 1 231 ? 11.641 -6.970 -24.993 1.00 92.12 231 PRO A C 1
ATOM 1717 O O . PRO A 1 231 ? 10.696 -6.231 -24.734 1.00 92.12 231 PRO A O 1
ATOM 1720 N N . ILE A 1 232 ? 12.287 -6.897 -26.161 1.00 93.88 232 ILE A N 1
ATOM 1721 C CA . ILE A 1 232 ? 11.917 -5.943 -27.213 1.00 93.88 232 ILE A CA 1
ATOM 1722 C C . ILE A 1 232 ? 10.543 -6.288 -27.786 1.00 93.88 232 ILE A C 1
ATOM 1724 O O . ILE A 1 232 ? 9.747 -5.382 -28.031 1.00 93.88 232 ILE A O 1
ATOM 1728 N N . ARG A 1 233 ? 10.256 -7.580 -27.978 1.00 93.56 233 ARG A N 1
ATOM 1729 C CA . ARG A 1 233 ? 8.942 -8.057 -28.416 1.00 93.56 233 ARG A CA 1
ATOM 1730 C C . ARG A 1 233 ? 7.860 -7.654 -27.422 1.00 93.56 233 ARG A C 1
ATOM 1732 O O . ARG A 1 233 ? 6.878 -7.053 -27.831 1.00 93.56 233 ARG A O 1
ATOM 1739 N N . LEU A 1 234 ? 8.091 -7.879 -26.130 1.00 92.50 234 LEU A N 1
ATOM 1740 C CA . LEU A 1 234 ? 7.175 -7.490 -25.059 1.00 92.50 234 LEU A CA 1
ATOM 1741 C C . LEU A 1 234 ? 6.903 -5.976 -25.074 1.00 92.50 234 LEU A C 1
ATOM 1743 O O . LEU A 1 234 ? 5.752 -5.546 -25.064 1.00 92.50 234 LEU A O 1
ATOM 1747 N N . LEU A 1 235 ? 7.945 -5.149 -25.191 1.00 93.50 235 LEU A N 1
ATOM 1748 C CA . LEU A 1 235 ? 7.786 -3.692 -25.290 1.00 93.50 235 LEU A CA 1
ATOM 1749 C C . LEU A 1 235 ? 7.012 -3.251 -26.542 1.00 93.50 235 LEU A C 1
ATOM 1751 O O . LEU A 1 235 ? 6.254 -2.280 -26.479 1.00 93.50 235 LEU A O 1
ATOM 1755 N N . ALA A 1 236 ? 7.200 -3.936 -27.670 1.00 93.50 236 ALA A N 1
ATOM 1756 C CA . ALA A 1 236 ? 6.472 -3.657 -28.903 1.00 93.50 236 ALA A CA 1
ATOM 1757 C C . ALA A 1 236 ? 4.999 -4.086 -28.809 1.00 93.50 236 ALA A C 1
ATOM 1759 O O . ALA A 1 236 ? 4.117 -3.301 -29.157 1.00 93.50 236 ALA A O 1
ATOM 1760 N N . ASP A 1 237 ? 4.731 -5.282 -28.277 1.00 92.06 237 ASP A N 1
ATOM 1761 C CA . ASP A 1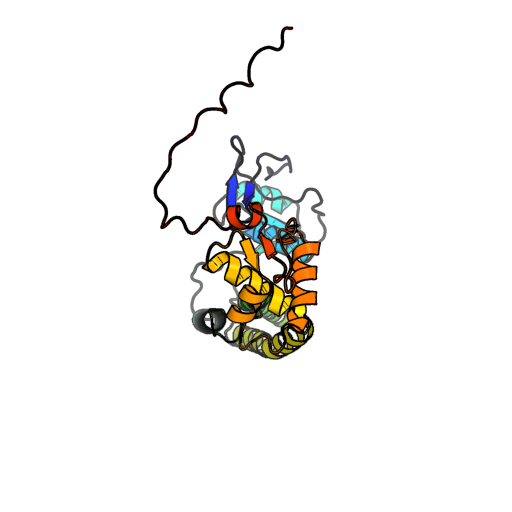 237 ? 3.387 -5.845 -28.093 1.00 92.06 237 ASP A CA 1
ATOM 1762 C C . ASP A 1 237 ? 2.538 -4.968 -27.153 1.00 92.06 237 ASP A C 1
ATOM 1764 O O . ASP A 1 237 ? 1.347 -4.763 -27.390 1.00 92.06 237 ASP A O 1
ATOM 1768 N N . HIS A 1 238 ? 3.159 -4.374 -26.128 1.00 87.50 238 HIS A N 1
ATOM 1769 C CA . HIS A 1 238 ? 2.514 -3.421 -25.218 1.00 87.50 238 HIS A CA 1
ATOM 1770 C C . HIS A 1 238 ? 2.478 -1.969 -25.734 1.00 87.50 238 HIS A C 1
ATOM 1772 O O . HIS A 1 238 ? 1.933 -1.091 -25.065 1.00 87.50 238 HIS A O 1
ATOM 1778 N N . GLY A 1 239 ? 3.031 -1.690 -26.919 1.00 90.88 239 GLY A N 1
ATOM 1779 C CA . GLY A 1 239 ? 2.956 -0.373 -27.559 1.00 90.88 239 GLY A CA 1
ATOM 1780 C C . GLY A 1 239 ? 3.893 0.694 -26.981 1.00 90.88 239 GLY A C 1
ATOM 1781 O O . GLY A 1 239 ? 3.685 1.884 -27.236 1.00 90.88 239 GLY A O 1
ATOM 1782 N N . TYR A 1 240 ? 4.924 0.303 -26.226 1.00 92.75 240 TYR A N 1
ATOM 1783 C CA . TYR A 1 240 ? 5.960 1.225 -25.740 1.00 92.75 240 TYR A CA 1
ATOM 1784 C C . TYR A 1 240 ? 6.925 1.644 -26.850 1.00 92.75 240 TYR A C 1
ATOM 1786 O O . TYR A 1 240 ? 7.411 2.776 -26.862 1.00 92.75 240 TYR A O 1
ATOM 1794 N N . ILE A 1 241 ? 7.205 0.738 -27.787 1.00 94.75 241 ILE A N 1
ATOM 1795 C CA . ILE A 1 241 ? 8.121 0.959 -28.908 1.00 94.75 241 ILE A CA 1
ATOM 1796 C C . ILE A 1 241 ? 7.531 0.401 -30.202 1.00 94.75 241 ILE A C 1
ATOM 1798 O O . ILE A 1 241 ? 6.648 -0.452 -30.181 1.00 94.75 241 ILE A O 1
ATOM 1802 N N . ARG A 1 242 ? 8.052 0.840 -31.348 1.00 93.19 242 ARG A N 1
ATOM 1803 C CA . ARG A 1 242 ? 7.772 0.221 -32.652 1.00 93.19 242 ARG A CA 1
ATOM 1804 C C . ARG A 1 242 ? 9.042 0.090 -33.477 1.00 93.19 242 ARG A C 1
ATOM 1806 O O . ARG A 1 242 ? 9.884 0.987 -33.466 1.00 93.19 242 ARG A O 1
ATOM 1813 N N . GLU A 1 243 ? 9.186 -1.009 -34.212 1.00 92.06 243 GLU A N 1
ATOM 1814 C CA . GLU A 1 243 ? 10.319 -1.179 -35.125 1.00 92.06 243 GLU A CA 1
ATOM 1815 C C . GLU A 1 243 ? 10.207 -0.202 -36.302 1.00 92.06 243 GLU A C 1
ATOM 1817 O O . GLU A 1 243 ? 9.170 -0.091 -36.962 1.00 92.06 243 GLU A O 1
ATOM 1822 N N . ARG A 1 244 ? 11.296 0.516 -36.580 1.00 87.19 244 ARG A N 1
ATOM 1823 C CA . ARG A 1 244 ? 11.386 1.444 -37.702 1.00 87.19 244 ARG A CA 1
ATOM 1824 C C . ARG A 1 244 ? 11.779 0.687 -38.965 1.00 87.19 244 ARG A C 1
ATOM 1826 O O . ARG A 1 244 ? 12.894 0.176 -39.067 1.00 87.19 244 ARG A O 1
ATOM 1833 N N . GLN A 1 245 ? 10.910 0.682 -39.974 1.00 74.25 245 GLN A N 1
ATOM 1834 C CA . GLN A 1 245 ? 11.271 0.145 -41.286 1.00 74.25 245 GLN A CA 1
ATOM 1835 C C . GLN A 1 245 ? 12.208 1.110 -42.021 1.00 74.25 245 GLN A C 1
ATOM 1837 O O . GLN A 1 245 ? 11.779 2.105 -42.601 1.00 74.25 245 GLN A O 1
ATOM 1842 N N . LEU A 1 246 ? 13.509 0.825 -41.993 1.00 66.06 246 LEU A N 1
ATOM 1843 C CA . LEU A 1 246 ? 14.499 1.566 -42.774 1.00 66.06 246 LEU A CA 1
ATOM 1844 C C . LEU A 1 246 ? 14.544 1.035 -44.216 1.00 66.06 246 LEU A C 1
ATOM 1846 O O . LEU A 1 246 ? 14.804 -0.150 -44.445 1.00 66.06 246 LEU A O 1
ATOM 1850 N N . GLN A 1 247 ? 14.333 1.916 -45.200 1.00 58.38 247 GLN A N 1
ATOM 1851 C CA . GLN A 1 247 ? 14.571 1.598 -46.611 1.00 58.38 247 GLN A CA 1
ATOM 1852 C C . GLN A 1 247 ? 16.073 1.409 -46.856 1.00 58.38 247 GLN A C 1
ATOM 1854 O O . GLN A 1 247 ? 16.897 2.243 -46.481 1.00 58.38 247 GLN A O 1
ATOM 1859 N N . ARG A 1 248 ? 16.440 0.280 -47.471 1.00 60.47 248 ARG A N 1
ATOM 1860 C CA . ARG A 1 248 ? 17.836 -0.057 -47.771 1.00 60.47 248 ARG A CA 1
ATOM 1861 C C . ARG A 1 248 ? 18.404 0.886 -48.823 1.00 60.47 248 ARG A C 1
ATOM 1863 O O . ARG A 1 248 ? 17.875 0.956 -49.927 1.00 60.47 248 ARG A O 1
ATOM 1870 N N . VAL A 1 249 ? 19.555 1.478 -48.530 1.00 52.34 249 VAL A N 1
ATOM 1871 C CA . VAL A 1 249 ? 20.385 2.144 -49.535 1.00 52.34 249 VAL A CA 1
ATOM 1872 C C . VAL A 1 249 ? 21.793 1.553 -49.434 1.00 52.34 249 VAL A C 1
ATOM 1874 O O . VAL A 1 249 ? 22.538 1.878 -48.517 1.00 52.34 249 VAL A O 1
ATOM 1877 N N . GLY A 1 250 ? 22.133 0.622 -50.335 1.00 61.00 250 GLY A N 1
ATOM 1878 C CA . GLY A 1 250 ? 23.497 0.091 -50.498 1.00 61.00 250 GLY A CA 1
ATOM 1879 C C . GLY A 1 250 ? 23.693 -1.420 -50.289 1.00 61.00 250 GLY A C 1
ATOM 1880 O O . GLY A 1 250 ? 22.828 -2.131 -49.776 1.00 61.00 250 GLY A O 1
ATOM 1881 N N . SER A 1 251 ? 24.870 -1.902 -50.711 1.00 50.47 251 SER A N 1
ATOM 1882 C CA . SER A 1 251 ? 25.364 -3.273 -50.512 1.00 50.47 251 SER A CA 1
ATOM 1883 C C . SER A 1 251 ? 26.225 -3.340 -49.242 1.00 50.47 251 SER A C 1
ATOM 1885 O O . SER A 1 251 ? 27.175 -2.572 -49.108 1.00 50.47 251 SER A O 1
ATOM 1887 N N . GLY A 1 252 ? 25.889 -4.223 -48.293 1.00 67.62 252 GLY A N 1
ATOM 1888 C CA . GLY A 1 252 ? 26.610 -4.367 -47.022 1.00 67.62 252 GLY A CA 1
ATOM 1889 C C . GLY A 1 252 ? 25.885 -5.223 -45.971 1.00 67.62 252 GLY A C 1
ATOM 1890 O O . GLY A 1 252 ? 24.775 -5.712 -46.197 1.00 67.62 252 GLY A O 1
ATOM 1891 N N . ARG A 1 253 ? 26.521 -5.418 -44.802 1.00 64.94 253 ARG A N 1
ATOM 1892 C CA . ARG A 1 253 ? 25.943 -6.145 -43.651 1.00 64.94 253 ARG A CA 1
ATOM 1893 C C . ARG A 1 253 ? 24.703 -5.410 -43.133 1.00 64.94 253 ARG A C 1
ATOM 1895 O O . ARG A 1 253 ? 24.741 -4.196 -42.962 1.00 64.94 253 ARG A O 1
ATOM 1902 N N . LYS A 1 254 ? 23.631 -6.158 -42.836 1.00 66.19 254 LYS A N 1
ATOM 1903 C CA . LYS A 1 254 ? 22.385 -5.587 -42.299 1.00 66.19 254 LYS A CA 1
ATOM 1904 C C . LYS A 1 254 ? 22.679 -4.759 -41.030 1.00 66.19 254 LYS A C 1
ATOM 1906 O O . LYS A 1 254 ? 23.325 -5.301 -40.125 1.00 66.19 254 LYS A O 1
ATOM 1911 N N . PRO A 1 255 ? 22.232 -3.491 -40.956 1.00 69.56 255 PRO A N 1
ATOM 1912 C CA . PRO A 1 255 ? 22.326 -2.703 -39.733 1.00 69.56 255 PRO A CA 1
ATOM 1913 C C . PRO A 1 255 ? 21.457 -3.323 -38.632 1.00 69.56 255 PRO A C 1
ATOM 1915 O O . PRO A 1 255 ? 20.538 -4.096 -38.913 1.00 69.56 255 PRO A O 1
ATOM 1918 N N . SER A 1 256 ? 21.768 -3.007 -37.375 1.00 77.94 256 SER A N 1
ATOM 1919 C CA . SER A 1 256 ? 20.940 -3.428 -36.242 1.00 77.94 256 SER A CA 1
ATOM 1920 C C . SER A 1 256 ? 19.529 -2.840 -36.369 1.00 77.94 256 SER A C 1
ATOM 1922 O O . SER A 1 256 ? 19.421 -1.682 -36.775 1.00 77.94 256 SER A O 1
ATOM 1924 N N . PRO A 1 257 ? 18.473 -3.582 -35.990 1.00 87.50 257 PRO A N 1
ATOM 1925 C CA . PRO A 1 257 ? 17.121 -3.039 -35.914 1.00 87.50 257 PRO A CA 1
ATOM 1926 C C . PRO A 1 257 ? 17.067 -1.799 -35.019 1.00 87.50 257 PRO A C 1
ATOM 1928 O O . PRO A 1 257 ? 17.726 -1.755 -33.970 1.00 87.50 257 PRO A O 1
ATOM 1931 N N . THR A 1 258 ? 16.274 -0.819 -35.441 1.00 91.69 258 THR A N 1
ATOM 1932 C CA . THR A 1 258 ? 16.082 0.463 -34.757 1.00 91.69 258 THR A CA 1
ATOM 1933 C C . THR A 1 258 ? 14.621 0.602 -34.365 1.00 91.69 258 THR A C 1
ATOM 1935 O O . THR A 1 258 ? 13.739 0.284 -35.160 1.00 91.69 258 THR A O 1
ATOM 1938 N N . TYR A 1 259 ? 14.373 1.104 -33.162 1.00 93.88 259 TYR A N 1
ATOM 1939 C CA . TYR A 1 259 ? 13.046 1.254 -32.584 1.00 93.88 259 TYR A CA 1
ATOM 1940 C C . TYR A 1 259 ? 12.767 2.722 -32.279 1.00 93.88 259 TYR A C 1
ATOM 1942 O O . TYR A 1 259 ? 13.645 3.445 -31.805 1.00 93.88 259 TYR A O 1
ATOM 1950 N N . GLU A 1 260 ? 11.546 3.153 -32.574 1.00 94.00 260 GLU A N 1
ATOM 1951 C CA . GLU A 1 260 ? 11.003 4.449 -32.169 1.00 94.00 260 GLU A CA 1
ATOM 1952 C C . GLU A 1 260 ? 10.204 4.267 -30.877 1.00 94.00 260 GLU A C 1
ATOM 1954 O O . GLU A 1 260 ? 9.424 3.318 -30.760 1.00 94.00 260 GLU A O 1
ATOM 1959 N N . VAL A 1 261 ? 10.401 5.169 -29.918 1.00 93.56 261 VAL A N 1
ATOM 1960 C CA . VAL A 1 261 ? 9.684 5.168 -28.637 1.00 93.56 261 VAL A CA 1
ATOM 1961 C C . VAL A 1 261 ? 8.338 5.865 -28.805 1.00 93.56 261 VAL A C 1
ATOM 1963 O O . VAL A 1 261 ? 8.231 6.878 -29.499 1.00 93.56 261 VAL A O 1
ATOM 1966 N N . ASN A 1 262 ? 7.298 5.330 -28.169 1.00 91.50 262 ASN A N 1
ATOM 1967 C CA . ASN A 1 262 ? 5.983 5.951 -28.159 1.00 91.50 262 ASN A CA 1
ATOM 1968 C C . ASN A 1 262 ? 6.058 7.343 -27.489 1.00 91.50 262 ASN A C 1
ATOM 1970 O O . ASN A 1 262 ? 6.399 7.433 -26.309 1.00 91.50 262 ASN A O 1
ATOM 1974 N N . PRO A 1 263 ? 5.712 8.439 -28.188 1.00 83.62 263 PRO A N 1
ATOM 1975 C CA . PRO A 1 263 ? 5.810 9.785 -27.628 1.00 83.62 263 PRO A CA 1
ATOM 1976 C C . PRO A 1 263 ? 4.873 10.014 -26.434 1.00 83.62 263 PRO A C 1
ATOM 1978 O O . PRO A 1 263 ? 5.160 10.877 -25.610 1.00 83.62 263 PRO A O 1
ATOM 1981 N N . LEU A 1 264 ? 3.788 9.239 -26.292 1.00 79.94 264 LEU A N 1
ATOM 1982 C CA . LEU A 1 264 ? 2.910 9.317 -25.118 1.00 79.94 264 LEU A CA 1
ATOM 1983 C C . LEU A 1 264 ? 3.591 8.804 -23.847 1.00 79.94 264 LEU A C 1
ATOM 1985 O O . LEU A 1 264 ? 3.308 9.324 -22.775 1.00 79.94 264 LEU A O 1
ATOM 1989 N N . TRP A 1 265 ? 4.509 7.842 -23.963 1.00 76.00 265 TRP A N 1
ATOM 1990 C CA . TRP A 1 265 ? 5.326 7.386 -22.837 1.00 76.00 265 TRP A CA 1
ATOM 1991 C C . TRP A 1 265 ? 6.260 8.505 -22.357 1.00 76.00 265 TRP A C 1
ATOM 1993 O O . TRP A 1 265 ? 6.291 8.833 -21.174 1.00 76.00 265 TRP A O 1
ATOM 2003 N N . LEU A 1 266 ? 6.936 9.178 -23.295 1.00 65.44 266 LEU A N 1
ATOM 2004 C CA . LEU A 1 266 ? 7.802 10.323 -22.992 1.00 65.44 266 LEU A CA 1
ATOM 2005 C C . LEU A 1 266 ? 7.012 11.520 -22.425 1.00 65.44 266 LEU A C 1
ATOM 2007 O O . LEU A 1 266 ? 7.493 12.193 -21.521 1.00 65.44 266 LEU A O 1
ATOM 2011 N N . ALA A 1 267 ? 5.793 11.768 -22.917 1.00 62.97 267 ALA A N 1
ATOM 2012 C CA . ALA A 1 267 ? 4.930 12.866 -22.468 1.00 62.97 267 ALA A CA 1
ATOM 2013 C C . ALA A 1 267 ? 4.219 12.607 -21.125 1.00 62.97 267 ALA A C 1
ATOM 2015 O O . ALA A 1 267 ? 3.764 13.547 -20.476 1.00 62.97 267 ALA A O 1
ATOM 2016 N N . GLN A 1 268 ? 4.088 11.349 -20.698 1.00 53.94 268 GLN A N 1
ATOM 2017 C CA . GLN A 1 268 ? 3.535 11.010 -19.381 1.00 53.94 268 GLN A CA 1
ATOM 2018 C C . GLN A 1 268 ? 4.583 11.135 -18.266 1.00 53.94 268 GLN A C 1
ATOM 2020 O O . GLN A 1 268 ? 4.219 11.441 -17.131 1.00 53.94 268 GLN A O 1
ATOM 2025 N N . ASN A 1 269 ? 5.873 11.018 -18.601 1.00 47.19 269 ASN A N 1
ATOM 2026 C CA . ASN A 1 269 ? 6.979 11.093 -17.640 1.00 47.19 269 ASN A CA 1
ATOM 2027 C C . ASN A 1 269 ? 7.674 12.473 -17.587 1.00 47.19 269 ASN A C 1
ATOM 2029 O O . ASN A 1 269 ? 8.652 12.654 -16.864 1.00 47.19 269 ASN A O 1
ATOM 2033 N N . THR A 1 270 ? 7.153 13.502 -18.271 1.00 40.78 270 THR A N 1
ATOM 2034 C CA . THR A 1 270 ? 7.687 14.888 -18.264 1.00 40.78 270 THR A CA 1
ATOM 2035 C C . THR A 1 270 ? 7.569 15.653 -16.929 1.00 40.78 270 THR A C 1
ATOM 2037 O O . THR A 1 270 ? 7.642 16.881 -16.907 1.00 40.78 270 THR A O 1
ATOM 2040 N N . HIS A 1 271 ? 7.449 14.978 -15.783 1.00 41.50 271 HIS A N 1
ATOM 2041 C CA . HIS A 1 271 ? 7.495 15.636 -14.470 1.00 41.50 271 HIS A CA 1
ATOM 2042 C C . HIS A 1 271 ? 8.907 16.063 -14.013 1.00 41.50 271 HIS A C 1
ATOM 2044 O O . HIS A 1 271 ? 9.032 16.700 -12.969 1.00 41.50 271 HIS A O 1
ATOM 2050 N N . ASN A 1 272 ? 9.954 15.840 -14.817 1.00 37.44 272 ASN A N 1
ATOM 2051 C CA . ASN A 1 272 ? 11.271 16.460 -14.620 1.00 37.44 272 ASN A CA 1
ATOM 2052 C C . ASN A 1 272 ? 11.379 17.812 -15.352 1.00 37.44 272 ASN A C 1
ATOM 2054 O O . ASN A 1 272 ? 12.048 17.951 -16.374 1.00 37.44 272 ASN A O 1
ATOM 2058 N N . THR A 1 273 ? 10.734 18.846 -14.811 1.00 33.16 273 THR A N 1
ATOM 2059 C CA . THR A 1 273 ? 10.628 20.191 -15.415 1.00 33.16 273 THR A CA 1
ATOM 2060 C C . THR A 1 273 ? 11.887 21.072 -15.321 1.00 33.16 273 THR A C 1
ATOM 2062 O O . THR A 1 273 ? 11.769 22.293 -15.378 1.00 33.16 273 THR A O 1
ATOM 2065 N N . HIS A 1 274 ? 13.094 20.521 -15.156 1.00 35.94 274 HIS A N 1
ATOM 2066 C CA . HIS A 1 274 ? 14.278 21.338 -14.830 1.00 35.94 274 HIS A CA 1
ATOM 2067 C C . HIS A 1 274 ? 15.334 21.527 -15.917 1.00 35.94 274 HIS A C 1
ATOM 2069 O O . HIS A 1 274 ? 16.363 22.121 -15.625 1.00 35.94 274 HIS A O 1
ATOM 2075 N N . ASN A 1 275 ? 15.104 21.130 -17.167 1.00 37.81 275 ASN A N 1
ATOM 2076 C CA . ASN A 1 275 ? 15.983 21.554 -18.260 1.00 37.81 275 ASN A CA 1
ATOM 2077 C C . ASN A 1 275 ? 15.278 21.413 -19.607 1.00 37.81 275 ASN A C 1
ATOM 2079 O O . ASN A 1 275 ? 15.184 20.303 -20.099 1.00 37.81 275 ASN A O 1
ATOM 2083 N N . TYR A 1 276 ? 14.793 22.512 -20.194 1.00 28.39 276 TYR A N 1
ATOM 2084 C CA . TYR A 1 276 ? 14.921 22.831 -21.629 1.00 28.39 276 TYR A CA 1
ATOM 2085 C C . TYR A 1 276 ? 14.366 24.250 -21.893 1.00 28.39 276 TYR A C 1
ATOM 2087 O O . TYR A 1 276 ? 13.389 24.646 -21.252 1.00 28.39 276 TYR A O 1
ATOM 2095 N N . PRO A 1 277 ? 14.960 25.053 -22.802 1.00 34.56 277 PRO A N 1
ATOM 2096 C CA . PRO A 1 277 ? 14.495 26.403 -23.086 1.00 34.56 277 PRO A CA 1
ATOM 2097 C C . PRO A 1 277 ? 13.214 26.355 -23.926 1.00 34.56 277 PRO A C 1
ATOM 2099 O O . PRO A 1 277 ? 13.115 25.598 -24.890 1.00 34.56 277 PRO A O 1
ATOM 2102 N N . LEU A 1 278 ? 12.251 27.202 -23.566 1.00 30.83 278 LEU A N 1
ATOM 2103 C CA . LEU A 1 278 ? 11.013 27.432 -24.307 1.00 30.83 278 LEU A CA 1
ATOM 2104 C C . LEU A 1 278 ? 11.318 27.820 -25.763 1.00 30.83 278 LEU A C 1
ATOM 2106 O O . LEU A 1 278 ? 11.790 28.926 -26.023 1.00 30.83 278 LEU A O 1
ATOM 2110 N N . ILE A 1 279 ? 10.984 26.948 -26.715 1.00 31.08 279 ILE A N 1
ATOM 2111 C CA . ILE A 1 279 ? 10.722 27.377 -28.091 1.00 31.08 279 ILE A CA 1
ATOM 2112 C C . ILE A 1 279 ? 9.214 27.574 -28.201 1.00 31.08 279 ILE A C 1
ATOM 2114 O O . ILE A 1 279 ? 8.435 26.623 -28.223 1.00 31.08 279 ILE A O 1
ATOM 2118 N N . ALA A 1 280 ? 8.816 28.843 -28.210 1.00 36.44 280 ALA A N 1
ATOM 2119 C CA . ALA A 1 280 ? 7.460 29.269 -28.493 1.00 36.44 280 ALA A CA 1
ATOM 2120 C C . ALA A 1 280 ? 7.101 28.925 -29.942 1.00 36.44 280 ALA A C 1
ATOM 2122 O O . ALA A 1 280 ? 7.838 29.290 -30.851 1.00 36.44 280 ALA A O 1
ATOM 2123 N N . ASN A 1 281 ? 5.967 28.252 -30.131 1.00 32.22 281 ASN A N 1
ATOM 2124 C CA . ASN A 1 281 ? 5.094 28.387 -31.299 1.00 32.22 281 ASN A CA 1
ATOM 2125 C C . ASN A 1 281 ? 3.713 27.827 -30.929 1.00 32.22 281 ASN A C 1
ATOM 2127 O O . ASN A 1 281 ? 3.362 26.696 -31.249 1.00 32.22 281 ASN A O 1
ATOM 2131 N N . SER A 1 282 ? 2.943 28.637 -30.201 1.00 33.62 282 SER A N 1
ATOM 2132 C CA . SER A 1 282 ? 1.507 28.452 -30.010 1.00 33.62 282 SER A CA 1
ATOM 2133 C C . SER A 1 282 ? 0.763 29.382 -30.969 1.00 33.62 282 SER A C 1
ATOM 2135 O O . SER A 1 282 ? 0.556 30.559 -30.673 1.00 33.62 282 SER A O 1
ATOM 2137 N N . ALA A 1 283 ? 0.369 28.861 -32.121 1.00 35.59 283 ALA A N 1
ATOM 2138 C CA . ALA A 1 283 ? -0.634 29.479 -32.976 1.00 35.59 283 ALA A CA 1
ATOM 2139 C C . ALA A 1 283 ? -1.329 28.349 -33.734 1.00 35.59 283 ALA A C 1
ATOM 2141 O O . ALA A 1 283 ? -0.798 27.875 -34.726 1.00 35.59 283 ALA A O 1
ATOM 2142 N N . ASP A 1 284 ? -2.407 27.833 -33.137 1.00 37.53 284 ASP A N 1
ATOM 2143 C CA . ASP A 1 284 ? -3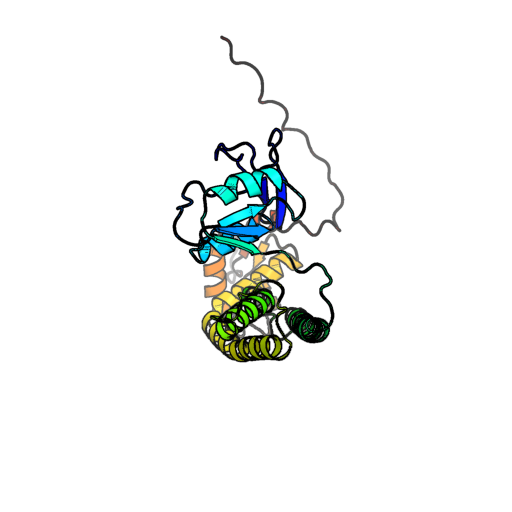.586 27.246 -33.800 1.00 37.53 284 ASP A CA 1
ATOM 2144 C C . ASP A 1 284 ? -4.312 26.303 -32.837 1.00 37.53 284 ASP A C 1
ATOM 2146 O O . ASP A 1 284 ? -4.164 25.086 -32.879 1.00 37.53 284 ASP A O 1
ATOM 2150 N N . SER A 1 285 ? -5.093 26.876 -31.918 1.00 31.16 285 SER A N 1
ATOM 2151 C CA . SER A 1 285 ? -6.166 26.176 -31.187 1.00 31.16 285 SER A CA 1
ATOM 2152 C C . SER A 1 285 ? -7.108 27.196 -30.541 1.00 31.16 285 SER A C 1
ATOM 2154 O O . SER A 1 285 ? -7.306 27.212 -29.331 1.00 31.16 285 SER A O 1
ATOM 2156 N N . ALA A 1 286 ? -7.666 28.101 -31.344 1.00 33.03 286 ALA A N 1
ATOM 2157 C CA . ALA A 1 286 ? -8.726 29.002 -30.899 1.00 33.03 286 ALA A CA 1
ATOM 2158 C C . ALA A 1 286 ? -9.709 29.278 -32.039 1.00 33.03 286 ALA A C 1
ATOM 2160 O O . ALA A 1 286 ? -9.786 30.397 -32.524 1.00 33.03 286 ALA A O 1
ATOM 2161 N N . GLN A 1 287 ? -10.448 28.254 -32.478 1.00 34.72 287 GLN A N 1
ATOM 2162 C CA . GLN A 1 287 ? -11.701 28.440 -33.220 1.00 34.72 287 GLN A CA 1
ATOM 2163 C C . GLN A 1 287 ? -12.453 27.111 -33.351 1.00 34.72 287 GLN A C 1
ATOM 2165 O O . GLN A 1 287 ? -12.266 26.376 -34.309 1.00 34.72 287 GLN A O 1
ATOM 2170 N N . CYS A 1 288 ? -13.290 26.794 -32.362 1.00 29.22 288 CYS A N 1
ATOM 2171 C CA . CYS A 1 288 ? -14.403 25.842 -32.483 1.00 29.22 288 CYS A CA 1
ATOM 2172 C C . CYS A 1 288 ? -15.378 26.063 -31.314 1.00 29.22 288 CYS A C 1
ATOM 2174 O O . CYS A 1 288 ? -15.492 25.236 -30.416 1.00 29.22 288 CYS A O 1
ATOM 2176 N N . ALA A 1 289 ? -16.036 27.222 -31.288 1.00 35.47 289 ALA A N 1
ATOM 2177 C CA . ALA A 1 289 ? -17.253 27.430 -30.507 1.00 35.47 289 ALA A CA 1
ATOM 2178 C C . ALA A 1 289 ? -17.955 28.698 -30.998 1.00 35.47 289 ALA A C 1
ATOM 2180 O O . ALA A 1 289 ? -17.673 29.774 -30.482 1.00 35.47 289 ALA A O 1
ATOM 2181 N N . GLN A 1 290 ? -18.838 28.570 -31.990 1.00 35.31 290 GLN A N 1
ATOM 2182 C CA . GLN A 1 290 ? -20.074 29.352 -32.102 1.00 35.31 290 GLN A CA 1
ATOM 2183 C C . GLN A 1 290 ? -20.910 28.867 -33.295 1.00 35.31 290 GLN A C 1
ATOM 2185 O O . GLN A 1 290 ? -20.358 28.492 -34.321 1.00 35.31 290 GLN A O 1
ATOM 2190 N N . GLU A 1 291 ? -22.231 28.920 -33.098 1.00 31.05 291 GLU A N 1
ATOM 2191 C CA . GLU A 1 291 ? -23.338 28.733 -34.054 1.00 31.05 291 GLU A CA 1
ATOM 2192 C C . GLU A 1 291 ? -24.041 27.362 -34.058 1.00 31.05 291 GLU A C 1
ATOM 2194 O O . GLU A 1 291 ? -23.784 26.476 -34.866 1.00 31.05 291 GLU A O 1
ATOM 2199 N N . VAL A 1 292 ? -25.034 27.247 -33.167 1.00 36.78 292 VAL A N 1
ATOM 2200 C CA . VAL A 1 292 ? -26.258 26.466 -33.402 1.00 36.78 292 VAL A CA 1
ATOM 2201 C C . VAL A 1 292 ? -27.407 27.479 -33.443 1.00 36.78 292 VAL A C 1
ATOM 2203 O O . VAL A 1 292 ? -27.641 28.129 -32.420 1.00 36.78 292 VAL A O 1
ATOM 2206 N N . PRO A 1 293 ? -28.102 27.676 -34.578 1.00 42.16 293 PRO A N 1
ATOM 2207 C CA . PRO A 1 293 ? -29.352 28.419 -34.601 1.00 42.16 293 PRO A CA 1
ATOM 2208 C C . PRO A 1 293 ? -30.532 27.514 -34.222 1.00 42.16 293 PRO A C 1
ATOM 2210 O O . PRO A 1 293 ? -30.503 26.304 -34.442 1.00 42.16 293 PRO A O 1
ATOM 2213 N N . VAL A 1 294 ? -31.527 28.171 -33.628 1.00 49.75 294 VAL A N 1
ATOM 2214 C CA . VAL A 1 294 ? -32.795 27.683 -33.060 1.00 49.75 294 VAL A CA 1
ATOM 2215 C C . VAL A 1 294 ? -33.646 26.902 -34.058 1.00 49.75 294 VAL A C 1
ATOM 2217 O O . VAL A 1 294 ? -33.747 27.363 -35.217 1.00 49.75 294 VAL A O 1
#

Sequence (294 aa):
MSNACRETIGIRRRFPSGGKAAVKGSQTGLFVPLDLIAEGPLLIVEGESDLAAALDLGFSAIGRPNCTAMVRMTVEFARLYREVVVVGDNDEPGHRGADAGLAALDDFAVAVEKNLRTGGEFESMRDWAGKLVGAVCRIAGILHGLMHTGSQGLQGQPIDLETTLGAIAIGEYLVPHAQAAFFEMGADPAIDIARKILGLIEEEALSVFSKRDAFNKCRGAVHKVTEMDEPIRLLADHGYIRERQLQRVGSGRKPSPTYEVNPLWLAQNTHNTHNYPLIANSADSAQCAQEVPV

InterPro domains:
  IPR025048 Protein of unknown function DUF3987) [PF13148] (99-182)
  IPR034154 Archaeal primase DnaG/twinkle-like, TOPRIM domain [cd01029] (41-112)

Organism: NCBI:txid3044600

Foldseek 3Di:
DAFLVRHQQWDWDADPVRDIDTDPRGDAHKAADPPQDQPDEEEEEEDDVVQVVCVVVVHRYIYHPGPPPPPVRCVSNNVSHPHYHYDHDCPDDDDDFVPLLVVVLVVLVVLLVQQCDVVHVCVLPNVPSVCLSVQLVVQLVVQLCVVCPPPPDPPSPDRGNVSSVVSSVVSVVCVVVVVVVSCVVVPPLLVVLLVVLLVVCQVVVDQKDFLVRSCVVCPPSDDDSVSNPSNVVVCVVVPQKDWDDDDDDDDDDDDTIMIGGDVVSSVVSPPVVDDDDDDDDDDDDPDDDDDDDD